Protein AF-0000000080314895 (afdb_homodimer)

Sequence (292 aa):
MARVRLGPDTIRAILEEGGWPCHRIADDTFRSLFQGKNASFPFFVRIDPAGFVVFAIVPYLRSPSDAAIAGKLYARLLELNQSLLMAKFSIDDDLDVVLSVEYAVAELDRSEFDDALDVLSYYADRHYDELRKLCAGSDAIGRTGVMARVRLGPDTIRAILEEGGWPCHRIADDTFRSLFQGKNASFPFFVRIDPAGFVVFAIVPYLRSPSDAAIAGKLYARLLELNQSLLMAKFSIDDDLDVVLSVEYAVAELDRSEFDDALDVLSYYADRHYDELRKLCAGSDAIGRTGV

Nearest PDB structures (foldseek):
  4akx-assembly1_A  TM=7.086E-01  e=4.670E-05  Pseudomonas aeruginosa
  5z38-assembly1_A  TM=7.276E-01  e=3.224E-03  Escherichia coli
  1xkp-assembly1_B  TM=6.654E-01  e=6.213E-03  Yersinia pestis
  5wez-assembly1_A  TM=6.498E-01  e=4.093E-03  Escherichia coli O127:H6 str. E2348/69
  1k3e-assembly2_A  TM=5.397E-01  e=9.433E-03  Escherichia coli O157:H7

pLDDT: mean 91.11, std 16.22, range [24.95, 98.94]

Foldseek 3Di:
DPLPQDAPVNVQVLCVVVVWDWDDPDRFKIWTWDDAPPDIFIWMWGQDPVQKIKIKGPQLAAAAPDPVLNVVLVVVQVVVQVVLPQWGWDADPNRGIMIMGMDGSSPDDSVNVVVRVVSSRVVSRPCSVVSVVSRVPPVPPPPVPD/DPLPQDAPVNVQVLCVVVVWDWDDPDRFKIWTWDDAPPDIFIWMWGQDPVQKIKIKGPQLAAAAPDPVLNVVLVVVQVVVQVVLPQWGWDADPNRRIMIMGMDGSSPDDSVNVVVRVVSSRVVSRPCSVVSVVSNVPPVPPPPVPD

Structure (mmCIF, N/CA/C/O backbone):
data_AF-0000000080314895-model_v1
#
loop_
_entity.id
_entity.type
_entity.pdbx_description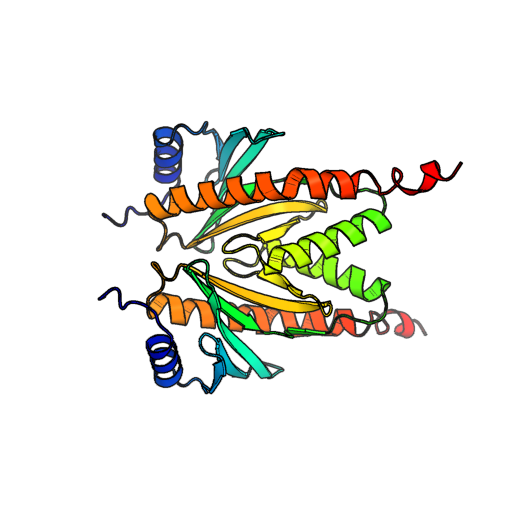
1 polymer 'YbjN domain-containing protein'
#
loop_
_atom_site.group_PDB
_atom_site.id
_atom_site.type_symbol
_atom_site.label_atom_id
_atom_site.label_alt_id
_atom_site.label_comp_id
_atom_site.label_asym_id
_atom_site.label_entity_id
_atom_site.label_seq_id
_atom_site.pdbx_PDB_ins_code
_atom_site.Cartn_x
_atom_site.Cartn_y
_atom_site.Cartn_z
_atom_site.occupancy
_atom_site.B_iso_or_equiv
_atom_site.auth_seq_id
_atom_site.auth_comp_id
_atom_site.auth_asym_id
_atom_site.auth_atom_id
_atom_site.pdbx_PDB_model_n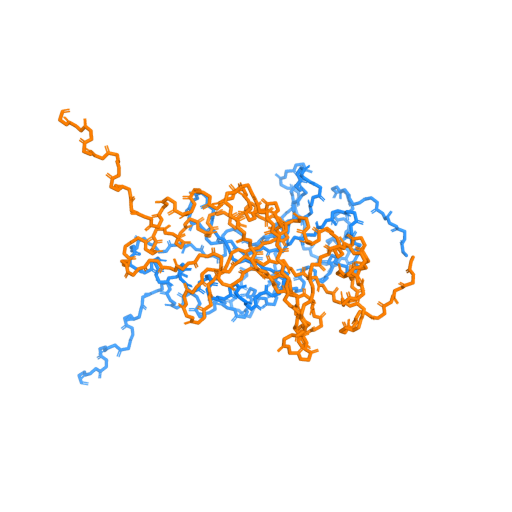um
ATOM 1 N N . MET A 1 1 ? 10.172 -22.922 -12.219 1 39.88 1 MET A N 1
ATOM 2 C CA . MET A 1 1 ? 11.375 -22.516 -11.5 1 39.88 1 MET A CA 1
ATOM 3 C C . MET A 1 1 ? 11.312 -22.984 -10.047 1 39.88 1 MET A C 1
ATOM 5 O O . MET A 1 1 ? 10.227 -23.094 -9.469 1 39.88 1 MET A O 1
ATOM 9 N N . ALA A 1 2 ? 12.266 -23.688 -9.594 1 46.5 2 ALA A N 1
ATOM 10 C CA . ALA A 1 2 ? 12.281 -24.328 -8.289 1 46.5 2 ALA A CA 1
ATOM 11 C C . ALA A 1 2 ? 11.867 -23.359 -7.191 1 46.5 2 ALA A C 1
ATOM 13 O O . ALA A 1 2 ? 12.289 -22.203 -7.191 1 46.5 2 ALA A O 1
ATOM 14 N N . ARG A 1 3 ? 10.719 -23.516 -6.652 1 52.84 3 ARG A N 1
ATOM 15 C CA . ARG A 1 3 ? 10.32 -22.688 -5.516 1 52.84 3 ARG A CA 1
ATOM 16 C C . ARG A 1 3 ? 11.398 -22.688 -4.43 1 52.84 3 ARG A C 1
ATOM 18 O O . ARG A 1 3 ? 11.688 -23.734 -3.846 1 52.84 3 ARG A O 1
ATOM 25 N N . VAL A 1 4 ? 12.539 -22.062 -4.668 1 57.31 4 VAL A N 1
ATOM 26 C CA . VAL A 1 4 ? 13.57 -21.953 -3.645 1 57.31 4 VAL A CA 1
ATOM 27 C C . VAL A 1 4 ? 12.992 -21.297 -2.396 1 57.31 4 VAL A C 1
ATOM 29 O O . VAL A 1 4 ? 12.172 -20.375 -2.496 1 57.31 4 VAL A O 1
ATOM 32 N N . ARG A 1 5 ? 13.031 -21.984 -1.327 1 70.19 5 ARG A N 1
ATOM 33 C CA . ARG A 1 5 ? 12.648 -21.391 -0.048 1 70.19 5 ARG A CA 1
ATOM 34 C C . ARG A 1 5 ? 13.391 -20.078 0.194 1 70.19 5 ARG A C 1
ATOM 36 O O . ARG A 1 5 ? 14.617 -20.078 0.316 1 70.19 5 ARG A O 1
ATOM 43 N N . LEU A 1 6 ? 12.727 -19.016 0.04 1 83.69 6 LEU A N 1
ATOM 44 C CA . LEU A 1 6 ? 13.367 -17.719 0.226 1 83.69 6 LEU A CA 1
ATOM 45 C C . LEU A 1 6 ? 13.781 -17.516 1.679 1 83.69 6 LEU A C 1
ATOM 47 O O . LEU A 1 6 ? 12.945 -17.562 2.582 1 83.69 6 LEU A O 1
ATOM 51 N N . GLY A 1 7 ? 15.125 -17.547 1.979 1 89.44 7 GLY A N 1
ATOM 52 C CA . GLY A 1 7 ? 15.734 -17.188 3.254 1 89.44 7 GLY A CA 1
ATOM 53 C C . GLY A 1 7 ? 16.797 -16.125 3.129 1 89.44 7 GLY A C 1
ATOM 54 O O . GLY A 1 7 ? 17 -15.547 2.055 1 89.44 7 GLY A O 1
ATOM 55 N N . PRO A 1 8 ? 17.422 -15.836 4.266 1 91.69 8 PRO A N 1
ATOM 56 C CA . PRO A 1 8 ? 18.422 -14.773 4.266 1 91.69 8 PRO A CA 1
ATOM 57 C C . PRO A 1 8 ? 19.547 -15.016 3.254 1 91.69 8 PRO A C 1
ATOM 59 O O . PRO A 1 8 ? 19.969 -14.086 2.559 1 91.69 8 PRO A O 1
ATOM 62 N N . ASP A 1 9 ? 19.938 -16.219 3.102 1 91.62 9 ASP A N 1
ATOM 63 C CA . ASP A 1 9 ? 21.016 -16.531 2.182 1 91.62 9 ASP A CA 1
ATOM 64 C C . ASP A 1 9 ? 20.578 -16.359 0.729 1 91.62 9 ASP A C 1
ATOM 66 O O . ASP A 1 9 ? 21.359 -15.922 -0.115 1 91.62 9 ASP A O 1
ATOM 70 N N . THR A 1 10 ? 19.422 -16.734 0.499 1 92.5 10 THR A N 1
ATOM 71 C CA . THR A 1 10 ? 18.875 -16.594 -0.849 1 92.5 10 THR A CA 1
ATOM 72 C C . THR A 1 10 ? 18.719 -15.117 -1.217 1 92.5 10 THR A C 1
ATOM 74 O O . THR A 1 10 ? 19.016 -14.719 -2.348 1 92.5 10 THR A O 1
ATOM 77 N N . ILE A 1 11 ? 18.266 -14.312 -0.293 1 94.5 11 ILE A N 1
ATOM 78 C CA . ILE A 1 11 ? 18.109 -12.875 -0.529 1 94.5 11 ILE A CA 1
ATOM 79 C C . ILE A 1 11 ? 19.469 -12.258 -0.866 1 94.5 11 ILE A C 1
ATOM 81 O O . ILE A 1 11 ? 19.594 -11.516 -1.841 1 94.5 11 ILE A O 1
ATOM 85 N N . ARG A 1 12 ? 20.422 -12.617 -0.118 1 94.19 12 ARG A N 1
ATOM 86 C CA . ARG A 1 12 ? 21.766 -12.117 -0.359 1 94.19 12 ARG A CA 1
ATOM 87 C C . ARG A 1 12 ? 22.25 -12.5 -1.753 1 94.19 12 ARG A C 1
ATOM 89 O O . ARG A 1 12 ? 22.766 -11.656 -2.488 1 94.19 12 ARG A O 1
ATOM 96 N N . ALA A 1 13 ? 22.078 -13.75 -2.062 1 93.75 13 ALA A N 1
ATOM 97 C CA . ALA A 1 13 ? 22.531 -14.25 -3.357 1 93.75 13 ALA A CA 1
ATOM 98 C C . ALA A 1 13 ? 21.844 -13.516 -4.504 1 93.75 13 ALA A C 1
ATOM 100 O O . ALA A 1 13 ? 22.484 -13.141 -5.484 1 93.75 13 ALA A O 1
ATOM 101 N N . ILE A 1 14 ? 20.516 -13.289 -4.359 1 93.94 14 ILE A N 1
ATOM 102 C CA . ILE A 1 14 ? 19.75 -12.617 -5.398 1 93.94 14 ILE A CA 1
ATOM 103 C C . ILE A 1 14 ? 20.25 -11.188 -5.57 1 93.94 14 ILE A C 1
ATOM 105 O O . ILE A 1 14 ? 20.469 -10.727 -6.691 1 93.94 14 ILE A O 1
ATOM 109 N N . LEU A 1 15 ? 20.484 -10.484 -4.441 1 95.75 15 LEU A N 1
ATOM 110 C CA . LEU A 1 15 ? 20.969 -9.102 -4.496 1 95.75 15 LEU A CA 1
ATOM 111 C C . LEU A 1 15 ? 22.344 -9.031 -5.141 1 95.75 15 LEU A C 1
ATOM 113 O O . LEU A 1 15 ? 22.562 -8.242 -6.066 1 95.75 15 LEU A O 1
ATOM 117 N N . GLU A 1 16 ? 23.188 -9.906 -4.746 1 94.88 16 GLU A N 1
ATOM 118 C CA . GLU A 1 16 ? 24.562 -9.891 -5.246 1 94.88 16 GLU A CA 1
ATOM 119 C C . GLU A 1 16 ? 24.609 -10.266 -6.723 1 94.88 16 GLU A C 1
ATOM 121 O O . GLU A 1 16 ? 25.328 -9.633 -7.508 1 94.88 16 GLU A O 1
ATOM 126 N N . GLU A 1 17 ? 23.828 -11.25 -7.059 1 94.56 17 GLU A N 1
ATOM 127 C CA . GLU A 1 17 ? 23.766 -11.672 -8.453 1 94.56 17 GLU A CA 1
ATOM 128 C C . GLU A 1 17 ? 23.203 -10.562 -9.336 1 94.56 17 GLU A C 1
ATOM 130 O O . GLU A 1 17 ? 23.578 -10.445 -10.508 1 94.56 17 GLU A O 1
ATOM 135 N N . GLY A 1 18 ? 22.344 -9.789 -8.742 1 93.5 18 GLY A N 1
ATOM 136 C CA . GLY A 1 18 ? 21.734 -8.695 -9.484 1 93.5 18 GLY A CA 1
ATOM 137 C C . GLY A 1 18 ? 22.609 -7.449 -9.531 1 93.5 18 GLY A C 1
ATOM 138 O O . GLY A 1 18 ? 22.234 -6.445 -10.141 1 93.5 18 GLY A O 1
ATOM 139 N N . GLY A 1 19 ? 23.734 -7.477 -8.859 1 94.12 19 GLY A N 1
ATOM 140 C CA . GLY A 1 19 ? 24.641 -6.348 -8.875 1 94.12 19 GLY A CA 1
ATOM 141 C C . GLY A 1 19 ? 24.328 -5.305 -7.824 1 94.12 19 GLY A C 1
ATOM 142 O O . GLY A 1 19 ? 24.797 -4.164 -7.914 1 94.12 19 GLY A O 1
ATOM 143 N N . TRP A 1 20 ? 23.531 -5.672 -6.918 1 95.69 20 TRP A N 1
ATOM 144 C CA . TRP A 1 20 ? 23.203 -4.754 -5.832 1 95.69 20 TRP A CA 1
ATOM 145 C C . TRP A 1 20 ? 24.234 -4.855 -4.703 1 95.69 20 TRP A C 1
ATOM 147 O O . TRP A 1 20 ? 24.594 -5.953 -4.289 1 95.69 20 TRP A O 1
ATOM 157 N N . PRO A 1 21 ? 24.688 -3.66 -4.266 1 96.5 21 PRO A N 1
ATOM 158 C CA . PRO A 1 21 ? 25.422 -3.762 -3.002 1 96.5 21 PRO A CA 1
ATOM 159 C C . PRO A 1 21 ? 24.594 -4.398 -1.889 1 96.5 21 PRO A C 1
ATOM 161 O O . PRO A 1 21 ? 23.375 -4.176 -1.815 1 96.5 21 PRO A O 1
ATOM 164 N N . CYS A 1 22 ? 25.188 -5.227 -1.099 1 96.31 22 CYS A N 1
ATOM 165 C CA . CYS A 1 22 ? 24.406 -5.938 -0.095 1 96.31 22 CYS A CA 1
ATOM 166 C C . CYS A 1 22 ? 25.172 -6.035 1.223 1 96.31 22 CYS A C 1
ATOM 168 O O . CYS A 1 22 ? 26.281 -6.562 1.266 1 96.31 22 CYS A O 1
ATOM 170 N N . HIS A 1 23 ? 24.547 -5.477 2.287 1 96.75 23 HIS A N 1
ATOM 171 C CA . HIS A 1 23 ? 25.047 -5.594 3.648 1 96.75 23 HIS A CA 1
ATOM 172 C C . HIS A 1 23 ? 24 -6.16 4.59 1 96.75 23 HIS A C 1
ATOM 174 O O . HIS A 1 23 ? 22.906 -5.602 4.703 1 96.75 23 HIS A O 1
ATOM 180 N N . ARG A 1 24 ? 24.328 -7.266 5.215 1 95.94 24 ARG A N 1
ATOM 181 C CA . ARG A 1 24 ? 23.406 -7.793 6.219 1 95.94 24 ARG A CA 1
ATOM 182 C C . ARG A 1 24 ? 23.5 -7.004 7.52 1 95.94 24 ARG A C 1
ATOM 184 O O . ARG A 1 24 ? 24.562 -6.973 8.156 1 95.94 24 ARG A O 1
ATOM 191 N N . ILE A 1 25 ? 22.453 -6.402 7.879 1 96.88 25 ILE A N 1
ATOM 192 C CA . ILE A 1 25 ? 22.547 -5.512 9.031 1 96.88 25 ILE A CA 1
ATOM 193 C C . ILE A 1 25 ? 21.797 -6.113 10.211 1 96.88 25 ILE A C 1
ATOM 195 O O . ILE A 1 25 ? 21.875 -5.609 11.328 1 96.88 25 ILE A O 1
ATOM 199 N N . ALA A 1 26 ? 21 -7.145 10.023 1 96.56 26 ALA A N 1
ATOM 200 C CA . ALA A 1 26 ? 20.328 -7.973 11.023 1 96.56 26 ALA A CA 1
ATOM 201 C C . ALA A 1 26 ? 20.047 -9.367 10.477 1 96.56 26 ALA A C 1
ATOM 203 O O . ALA A 1 26 ? 20.219 -9.625 9.281 1 96.56 26 ALA A O 1
ATOM 204 N N . ASP A 1 27 ? 19.625 -10.297 11.289 1 93.88 27 ASP A N 1
ATOM 205 C CA . ASP A 1 27 ? 19.391 -11.68 10.867 1 93.88 27 ASP A CA 1
ATOM 206 C C . ASP A 1 27 ? 18.422 -11.742 9.695 1 93.88 27 ASP A C 1
ATOM 208 O O . ASP A 1 27 ? 18.547 -12.609 8.828 1 93.88 27 ASP A O 1
ATOM 212 N N . ASP A 1 28 ? 17.5 -10.812 9.68 1 94.75 28 ASP A N 1
ATOM 213 C CA . ASP A 1 28 ? 16.422 -10.867 8.695 1 94.75 28 ASP A CA 1
ATOM 214 C C . ASP A 1 28 ? 16.422 -9.617 7.82 1 94.75 28 ASP A C 1
ATOM 216 O O . ASP A 1 28 ? 15.414 -9.312 7.172 1 94.75 28 ASP A O 1
ATOM 220 N N . THR A 1 29 ? 17.5 -8.859 7.859 1 97.56 29 THR A N 1
ATOM 221 C CA . THR A 1 29 ? 17.438 -7.566 7.184 1 97.56 29 THR A CA 1
ATOM 222 C C . THR A 1 29 ? 18.734 -7.293 6.426 1 97.56 29 THR A C 1
ATOM 224 O O . THR A 1 29 ? 19.828 -7.449 6.98 1 97.56 29 THR A O 1
ATOM 227 N N . PHE A 1 30 ? 18.594 -6.91 5.191 1 98.25 30 PHE A N 1
ATOM 228 C CA . PHE A 1 30 ? 19.703 -6.523 4.32 1 98.25 30 PHE A CA 1
ATOM 229 C C . PHE A 1 30 ? 19.562 -5.07 3.881 1 98.25 30 PHE A C 1
ATOM 231 O O . PHE A 1 30 ? 18.453 -4.59 3.643 1 98.25 30 PHE A O 1
ATOM 238 N N . ARG A 1 31 ? 20.688 -4.422 3.773 1 98.38 31 ARG A N 1
ATOM 239 C CA . ARG A 1 31 ? 20.734 -3.053 3.275 1 98.38 31 ARG A CA 1
ATOM 240 C C . ARG A 1 31 ? 21.406 -2.986 1.907 1 98.38 31 ARG A C 1
ATOM 242 O O . ARG A 1 31 ? 22.391 -3.68 1.662 1 98.38 31 ARG A O 1
ATOM 249 N N . SER A 1 32 ? 20.828 -2.229 1.035 1 98.31 32 SER A N 1
ATOM 250 C CA . SER A 1 32 ? 21.344 -1.947 -0.296 1 98.31 32 SER A CA 1
ATOM 251 C C . SER A 1 32 ? 21.094 -0.498 -0.697 1 98.31 32 SER A C 1
ATOM 253 O O . SER A 1 32 ? 20.75 0.334 0.147 1 98.31 32 SER A O 1
ATOM 255 N N . LEU A 1 33 ? 21.484 -0.131 -1.911 1 97.81 33 LEU A N 1
ATOM 256 C CA . LEU A 1 33 ? 21.266 1.227 -2.402 1 97.81 33 LEU A CA 1
ATOM 257 C C . LEU A 1 33 ? 21.203 1.25 -3.926 1 97.81 33 LEU A C 1
ATOM 259 O O . LEU A 1 33 ? 21.781 0.381 -4.59 1 97.81 33 LEU A O 1
ATOM 263 N N . PHE A 1 34 ? 20.469 2.17 -4.426 1 97.5 34 PHE A N 1
ATOM 264 C CA . PHE A 1 34 ? 20.531 2.449 -5.855 1 97.5 34 PHE A CA 1
ATOM 265 C C . PHE A 1 34 ? 20.547 3.951 -6.109 1 97.5 34 PHE A C 1
ATOM 267 O O . PHE A 1 34 ? 20.078 4.734 -5.277 1 97.5 34 PHE A O 1
ATOM 274 N N . GLN A 1 35 ? 21.125 4.277 -7.234 1 97.31 35 GLN A N 1
ATOM 275 C CA . GLN A 1 35 ? 21.156 5.672 -7.66 1 97.31 35 GLN A CA 1
ATOM 276 C C . GLN A 1 35 ? 19.938 6.004 -8.523 1 97.31 35 GLN A C 1
ATOM 278 O O . GLN A 1 35 ? 19.734 5.402 -9.578 1 97.31 35 GLN A O 1
ATOM 283 N N . GLY A 1 36 ? 19.125 6.922 -8.039 1 96.94 36 GLY A N 1
ATOM 284 C CA . GLY A 1 36 ? 18.047 7.441 -8.867 1 96.94 36 GLY A CA 1
ATOM 285 C C . GLY A 1 36 ? 18.484 8.609 -9.734 1 96.94 36 GLY A C 1
ATOM 286 O O . GLY A 1 36 ? 19.672 8.828 -9.953 1 96.94 36 GLY A O 1
ATOM 287 N N . LYS A 1 37 ? 17.453 9.266 -10.312 1 97 37 LYS A N 1
ATOM 288 C CA . LYS A 1 37 ? 17.719 10.398 -11.203 1 97 37 LYS A CA 1
ATOM 289 C C . LYS A 1 37 ? 18.391 11.539 -10.445 1 97 37 LYS A C 1
ATOM 291 O O . LYS A 1 37 ? 19.391 12.094 -10.898 1 97 37 LYS A O 1
ATOM 296 N N . ASN A 1 38 ? 17.891 11.859 -9.188 1 95.19 38 ASN A N 1
ATOM 297 C CA . ASN A 1 38 ? 18.359 13.062 -8.508 1 95.19 38 ASN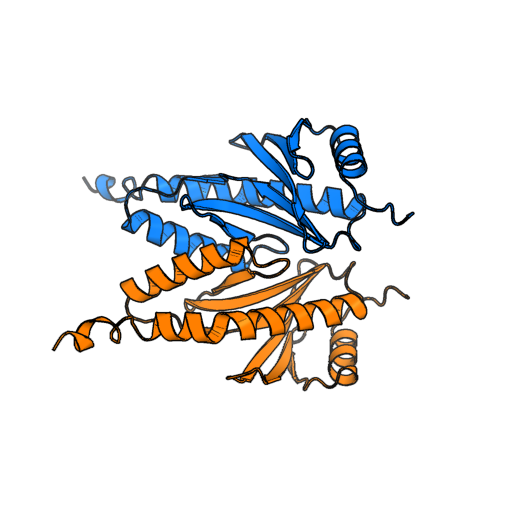 A CA 1
ATOM 298 C C . ASN A 1 38 ? 18.766 12.766 -7.066 1 95.19 38 ASN A C 1
ATOM 300 O O . ASN A 1 38 ? 19.047 13.688 -6.297 1 95.19 38 ASN A O 1
ATOM 304 N N . ALA A 1 39 ? 18.766 11.508 -6.754 1 96.44 39 ALA A N 1
ATOM 305 C CA . ALA A 1 39 ? 19.141 11.133 -5.395 1 96.44 39 ALA A CA 1
ATOM 306 C C . ALA A 1 39 ? 19.562 9.664 -5.328 1 96.44 39 ALA A C 1
ATOM 308 O O . ALA A 1 39 ? 19.219 8.883 -6.219 1 96.44 39 ALA A O 1
ATOM 309 N N . SER A 1 40 ? 20.312 9.398 -4.309 1 97.56 40 SER A N 1
ATOM 310 C CA . SER A 1 40 ? 20.594 8.016 -3.951 1 97.56 40 SER A CA 1
ATOM 311 C C . SER A 1 40 ? 19.609 7.504 -2.9 1 97.56 40 SER A C 1
ATOM 313 O O . SER A 1 40 ? 19.281 8.219 -1.954 1 97.56 40 SER A O 1
ATOM 315 N N . PHE A 1 41 ? 19.203 6.254 -3.131 1 98.31 41 PHE A N 1
ATOM 316 C CA . PHE A 1 41 ? 18.203 5.715 -2.221 1 98.31 41 PHE A CA 1
ATOM 317 C C . PHE A 1 41 ? 18.719 4.461 -1.525 1 98.31 41 PHE A C 1
ATOM 319 O O . PHE A 1 41 ? 18.703 3.375 -2.105 1 98.31 41 PHE A O 1
ATOM 326 N N . PRO A 1 42 ? 19.203 4.633 -0.292 1 98.38 42 PRO A N 1
ATOM 327 C CA . PRO A 1 42 ? 19.375 3.412 0.498 1 98.38 42 PRO A CA 1
ATOM 328 C C . PRO A 1 42 ? 18.047 2.686 0.748 1 98.38 42 PRO A C 1
ATOM 330 O O . PRO A 1 42 ? 17.016 3.328 0.959 1 98.38 42 PRO A O 1
ATOM 333 N N . PHE A 1 43 ? 18.109 1.332 0.617 1 98.62 43 PHE A N 1
ATOM 334 C CA . PHE A 1 43 ? 16.906 0.568 0.892 1 98.62 43 PHE A CA 1
ATOM 335 C C . PHE A 1 43 ? 17.234 -0.728 1.622 1 98.62 43 PHE A C 1
ATOM 337 O O . PHE A 1 43 ? 18.391 -1.127 1.69 1 98.62 43 PHE A O 1
ATOM 344 N N . PHE A 1 44 ? 16.125 -1.309 2.152 1 98.38 44 PHE A N 1
ATOM 345 C CA . PHE A 1 44 ? 16.25 -2.535 2.928 1 98.38 44 PHE A CA 1
ATOM 346 C C . PHE A 1 44 ? 15.398 -3.646 2.34 1 98.38 44 PHE A C 1
ATOM 348 O O . PHE A 1 44 ? 14.352 -3.381 1.738 1 98.38 44 PHE A O 1
ATOM 355 N N . VAL A 1 45 ? 15.891 -4.82 2.49 1 98.38 45 VAL A N 1
ATOM 356 C CA . VAL A 1 45 ? 15.117 -6.035 2.266 1 98.38 45 VAL A CA 1
ATOM 357 C C . VAL A 1 45 ? 15.023 -6.832 3.564 1 98.38 45 VAL A C 1
ATOM 359 O O . VAL A 1 45 ? 16.047 -7.258 4.117 1 98.38 45 VAL A O 1
ATOM 362 N N . ARG A 1 46 ? 13.789 -6.992 3.99 1 97.69 46 ARG A N 1
ATOM 363 C CA . ARG A 1 46 ? 13.602 -7.625 5.289 1 97.69 46 ARG A CA 1
ATOM 364 C C . ARG A 1 46 ? 12.602 -8.773 5.195 1 97.69 46 ARG A C 1
ATOM 366 O O . ARG A 1 46 ? 11.594 -8.672 4.496 1 97.69 46 ARG A O 1
ATOM 373 N N . ILE A 1 47 ? 12.922 -9.859 5.867 1 96.62 47 ILE A N 1
ATOM 374 C CA . ILE A 1 47 ? 11.969 -10.953 6.016 1 96.62 47 ILE A CA 1
ATOM 375 C C . ILE A 1 47 ? 11.086 -10.711 7.238 1 96.62 47 ILE A C 1
ATOM 377 O O . ILE A 1 47 ? 11.57 -10.68 8.367 1 96.62 47 ILE A O 1
ATOM 381 N N . ASP A 1 48 ? 9.797 -10.523 6.969 1 96.31 48 ASP A N 1
ATOM 382 C CA . ASP A 1 48 ? 8.82 -10.273 8.023 1 96.31 48 ASP A CA 1
ATOM 383 C C . ASP A 1 48 ? 8.359 -11.586 8.664 1 96.31 48 ASP A C 1
ATOM 385 O O . ASP A 1 48 ? 8.125 -12.578 7.965 1 96.31 48 ASP A O 1
ATOM 389 N N . PRO A 1 49 ? 8.156 -11.594 10.008 1 94.75 49 PRO A N 1
ATOM 390 C CA . PRO A 1 49 ? 7.734 -12.812 10.695 1 94.75 49 PRO A CA 1
ATOM 391 C C . PRO A 1 49 ? 6.398 -13.344 10.18 1 94.75 49 PRO A C 1
ATOM 393 O O . PRO A 1 49 ? 6.082 -14.523 10.367 1 94.75 49 PRO A O 1
ATOM 396 N N . ALA A 1 50 ? 5.656 -12.531 9.492 1 94.69 50 ALA A N 1
ATOM 397 C CA . ALA A 1 50 ? 4.355 -12.953 8.977 1 94.69 50 ALA A CA 1
ATOM 398 C C . ALA A 1 50 ? 4.508 -13.719 7.664 1 94.69 50 ALA A C 1
ATOM 400 O O . ALA A 1 50 ? 3.512 -14.117 7.059 1 94.69 50 ALA A O 1
ATOM 401 N N . GLY A 1 51 ? 5.742 -13.914 7.211 1 94.44 51 GLY A N 1
ATOM 402 C CA . GLY A 1 51 ? 5.973 -14.695 6.008 1 94.44 51 GLY A CA 1
ATOM 403 C C . GLY A 1 51 ? 6.027 -13.852 4.75 1 94.44 51 GLY A C 1
ATOM 404 O O . GLY A 1 51 ? 5.641 -14.305 3.67 1 94.44 51 GLY A O 1
ATOM 405 N N . PHE A 1 52 ? 6.445 -12.609 4.938 1 96.5 52 PHE A N 1
ATOM 406 C CA . PHE A 1 52 ? 6.57 -11.711 3.799 1 96.5 52 PHE A CA 1
ATOM 407 C C . PHE A 1 52 ? 7.996 -11.18 3.68 1 96.5 52 PHE A C 1
ATOM 409 O O . PHE A 1 52 ? 8.75 -11.195 4.652 1 96.5 52 PHE A O 1
ATOM 416 N N . VAL A 1 53 ? 8.352 -10.828 2.463 1 97.44 53 VAL A N 1
ATOM 417 C CA . VAL A 1 53 ? 9.539 -10.008 2.236 1 97.44 53 VAL A CA 1
ATOM 418 C C . VAL A 1 53 ? 9.117 -8.562 1.985 1 97.44 53 VAL A C 1
ATOM 420 O O . VAL A 1 53 ? 8.227 -8.297 1.175 1 97.44 53 VAL A O 1
ATOM 423 N N . VAL A 1 54 ? 9.758 -7.691 2.723 1 98.38 54 VAL A N 1
ATOM 424 C CA . VAL A 1 54 ? 9.469 -6.27 2.598 1 98.38 54 VAL A CA 1
ATOM 425 C C . VAL A 1 54 ? 10.68 -5.543 2.021 1 98.38 54 VAL A C 1
ATOM 427 O O . VAL A 1 54 ? 11.789 -5.664 2.543 1 98.38 54 VAL A O 1
ATOM 430 N N . PHE A 1 55 ? 10.516 -4.863 0.892 1 98.69 55 PHE A N 1
ATOM 431 C CA . PHE A 1 55 ? 11.469 -3.918 0.321 1 98.69 55 PHE A CA 1
ATOM 432 C C . PHE A 1 55 ? 11.102 -2.486 0.695 1 98.69 55 PHE A C 1
ATOM 434 O O . PHE A 1 55 ? 9.984 -2.041 0.444 1 98.69 55 PHE A O 1
ATOM 441 N N . ALA A 1 56 ? 12.109 -1.764 1.312 1 98.88 56 ALA A N 1
ATOM 442 C CA . ALA A 1 56 ? 11.664 -0.462 1.8 1 98.88 56 ALA A CA 1
ATOM 443 C C . ALA A 1 56 ? 12.789 0.564 1.737 1 98.88 56 ALA A C 1
ATOM 445 O O . ALA A 1 56 ? 13.945 0.246 2.031 1 98.88 56 ALA A O 1
ATOM 446 N N . ILE A 1 57 ? 12.438 1.722 1.311 1 98.88 57 ILE A N 1
ATOM 447 C CA . ILE A 1 57 ? 13.273 2.906 1.488 1 98.88 57 ILE A CA 1
ATOM 448 C C . ILE A 1 57 ? 12.852 3.648 2.756 1 98.88 57 ILE A C 1
ATOM 450 O O . ILE A 1 57 ? 11.719 4.133 2.852 1 98.88 57 ILE A O 1
ATOM 454 N N . VAL A 1 58 ? 13.727 3.703 3.773 1 97.75 58 VAL A N 1
ATOM 455 C CA . VAL A 1 58 ? 13.453 4.352 5.051 1 97.75 58 VAL A CA 1
ATOM 456 C C . VAL A 1 58 ? 14.719 5.047 5.559 1 97.75 58 VAL A C 1
ATOM 458 O O . VAL A 1 58 ? 15.742 4.398 5.793 1 97.75 58 VAL A O 1
ATOM 461 N N . PRO A 1 59 ? 14.711 6.371 5.789 1 98.19 59 PRO A N 1
ATOM 462 C CA . PRO A 1 59 ? 13.641 7.285 5.379 1 98.19 59 PRO A CA 1
ATOM 463 C C . PRO A 1 59 ? 13.633 7.547 3.875 1 98.19 59 PRO A C 1
ATOM 465 O O . PRO A 1 59 ? 14.695 7.668 3.258 1 98.19 59 PRO A O 1
ATOM 468 N N . TYR A 1 60 ? 12.469 7.59 3.297 1 98.81 60 TYR A N 1
ATOM 469 C CA . TYR A 1 60 ? 12.305 8.125 1.951 1 98.81 60 TYR A CA 1
ATOM 470 C C . TYR A 1 60 ? 12.383 9.648 1.96 1 98.81 60 TYR A C 1
ATOM 472 O O . TYR A 1 60 ? 13.047 10.25 1.105 1 98.81 60 TYR A O 1
ATOM 480 N N . LEU A 1 61 ? 11.664 10.195 2.869 1 98.12 61 LEU A N 1
ATOM 481 C CA . LEU A 1 61 ? 11.758 11.602 3.254 1 98.12 61 LEU A CA 1
ATOM 482 C C . LEU A 1 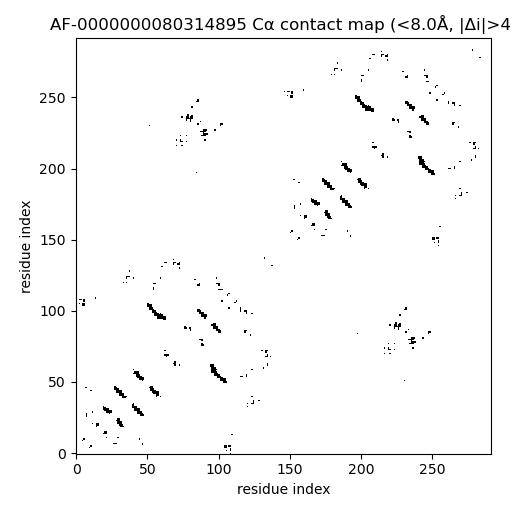61 ? 11.586 11.766 4.762 1 98.12 61 LEU A C 1
ATOM 484 O O . LEU A 1 61 ? 10.883 10.977 5.398 1 98.12 61 LEU A O 1
ATOM 488 N N . ARG A 1 62 ? 12.211 12.805 5.281 1 97.06 62 ARG A N 1
ATOM 489 C CA . ARG A 1 62 ? 11.891 13.203 6.648 1 97.06 62 ARG A CA 1
ATOM 490 C C . ARG A 1 62 ? 10.695 14.141 6.676 1 97.06 62 ARG A C 1
ATOM 492 O O . ARG A 1 62 ? 10.578 15.031 5.836 1 97.06 62 ARG A O 1
ATOM 499 N N . SER A 1 63 ? 9.805 13.844 7.578 1 97.06 63 SER A N 1
ATOM 500 C CA . SER A 1 63 ? 8.648 14.727 7.695 1 97.06 63 SER A CA 1
ATOM 501 C C . SER A 1 63 ? 9.062 16.125 8.141 1 97.06 63 SER A C 1
ATOM 503 O O . SER A 1 63 ? 9.93 16.281 9.008 1 97.06 63 SER A O 1
ATOM 505 N N . PRO A 1 64 ? 8.391 17.141 7.527 1 96.62 64 PRO A N 1
ATOM 506 C CA . PRO A 1 64 ? 8.656 18.5 7.992 1 96.62 64 PRO A CA 1
ATOM 507 C C . PRO A 1 64 ? 8.273 18.703 9.453 1 96.62 64 PRO A C 1
ATOM 509 O O . PRO A 1 64 ? 7.312 18.109 9.938 1 96.62 64 PRO A O 1
ATOM 512 N N . SER A 1 65 ? 9.039 19.625 10.094 1 94.81 65 SER A N 1
ATOM 513 C CA . SER A 1 65 ? 8.719 19.953 11.484 1 94.81 65 SER A CA 1
ATOM 514 C C . SER A 1 65 ? 7.457 20.812 11.57 1 94.81 65 SER A C 1
ATOM 516 O O . SER A 1 65 ? 6.734 20.766 12.562 1 94.81 65 SER A O 1
ATOM 518 N N . ASP A 1 66 ? 7.254 21.625 10.5 1 95.5 66 ASP A N 1
ATOM 519 C CA . ASP A 1 66 ? 6.035 22.422 10.445 1 95.5 66 ASP A CA 1
ATOM 520 C C . ASP A 1 66 ? 4.809 21.531 10.227 1 95.5 66 ASP A C 1
ATOM 522 O O . ASP A 1 66 ? 4.699 20.844 9.211 1 95.5 66 ASP A O 1
ATOM 526 N N . ALA A 1 67 ? 3.852 21.609 11.109 1 93.75 67 ALA A N 1
ATOM 527 C CA . ALA A 1 67 ? 2.709 20.703 11.141 1 93.75 67 ALA A CA 1
ATOM 528 C C . ALA A 1 67 ? 1.824 20.891 9.914 1 93.75 67 ALA A C 1
ATOM 530 O O . ALA A 1 67 ? 1.243 19.922 9.406 1 93.75 67 ALA A O 1
ATOM 531 N N . ALA A 1 68 ? 1.771 22.094 9.539 1 94.44 68 ALA A N 1
ATOM 532 C CA . ALA A 1 68 ? 0.93 22.375 8.375 1 94.44 68 ALA A CA 1
ATOM 533 C C . ALA A 1 68 ? 1.526 21.766 7.113 1 94.44 68 ALA A C 1
ATOM 535 O O . ALA A 1 68 ? 0.806 21.188 6.297 1 94.44 68 ALA A O 1
ATOM 536 N N . ILE A 1 69 ? 2.803 21.891 6.977 1 96.38 69 ILE A N 1
ATOM 537 C CA . ILE A 1 69 ? 3.48 21.328 5.82 1 96.38 69 ILE A CA 1
ATOM 538 C C . ILE A 1 69 ? 3.438 19.797 5.895 1 96.38 69 ILE A C 1
ATOM 540 O O . ILE A 1 69 ? 3.199 19.125 4.891 1 96.38 69 ILE A O 1
ATOM 544 N N . ALA A 1 70 ? 3.619 19.281 7.039 1 97.06 70 ALA A N 1
ATOM 545 C CA . ALA A 1 70 ? 3.527 17.828 7.23 1 97.06 70 ALA A CA 1
ATOM 546 C C . ALA A 1 70 ? 2.143 17.312 6.852 1 97.06 70 ALA A C 1
ATOM 548 O O . ALA A 1 70 ? 2.018 16.266 6.227 1 97.06 70 ALA A O 1
ATOM 549 N N . GLY A 1 71 ? 1.137 18.031 7.301 1 96.44 71 GLY A N 1
ATOM 550 C CA . GLY A 1 71 ? -0.226 17.656 6.957 1 96.44 71 GLY A CA 1
ATOM 551 C C . GLY A 1 71 ? -0.469 17.578 5.461 1 96.44 71 GLY A C 1
ATOM 552 O O . GLY A 1 71 ? -1.095 16.641 4.973 1 96.44 71 GLY A O 1
ATOM 553 N N . LYS A 1 72 ? 0.014 18.562 4.762 1 96.75 72 LYS A N 1
ATOM 554 C CA . LYS A 1 72 ? -0.113 18.578 3.307 1 96.75 72 LYS A CA 1
ATOM 555 C C . LYS A 1 72 ? 0.623 17.391 2.68 1 96.75 72 LYS A C 1
ATOM 557 O O . LYS A 1 72 ? 0.123 16.766 1.739 1 96.75 72 LYS A O 1
ATOM 562 N N . LEU A 1 73 ? 1.788 17.141 3.166 1 98.31 73 LEU A N 1
ATOM 563 C CA . LEU A 1 73 ? 2.559 16 2.691 1 98.31 73 LEU A CA 1
ATOM 564 C C . LEU A 1 73 ? 1.782 14.703 2.893 1 98.31 73 LEU A C 1
ATOM 566 O O . LEU A 1 73 ? 1.688 13.883 1.978 1 98.31 73 LEU A O 1
ATOM 570 N N . TYR A 1 74 ? 1.237 14.531 4.066 1 98.5 74 TYR A N 1
ATOM 571 C CA . TYR A 1 74 ? 0.544 13.289 4.395 1 98.5 74 TYR A CA 1
ATOM 572 C C . TYR A 1 74 ? -0.674 13.094 3.502 1 98.5 74 TYR A C 1
ATOM 574 O O . TYR A 1 74 ? -0.925 11.984 3.021 1 98.5 74 TYR A O 1
ATOM 582 N N . ALA A 1 75 ? -1.419 14.141 3.314 1 98.31 75 ALA A N 1
ATOM 583 C CA . ALA A 1 75 ? -2.539 14.055 2.381 1 98.31 75 ALA A CA 1
ATOM 584 C C . ALA A 1 75 ? -2.062 13.656 0.987 1 98.31 75 ALA A C 1
ATOM 586 O O . ALA A 1 75 ? -2.664 12.797 0.341 1 98.31 75 ALA A O 1
ATOM 587 N N . ARG A 1 76 ? -0.993 14.234 0.534 1 98.62 76 ARG A N 1
ATOM 588 C CA . ARG A 1 76 ? -0.471 13.961 -0.8 1 98.62 76 ARG A CA 1
ATOM 589 C C . ARG A 1 76 ? 0.007 12.516 -0.91 1 98.62 76 ARG A C 1
ATOM 591 O O . ARG A 1 76 ? -0.21 11.859 -1.931 1 98.62 76 ARG A O 1
ATOM 598 N N . LEU A 1 77 ? 0.682 12.031 0.121 1 98.88 77 LEU A N 1
ATOM 599 C CA . LEU A 1 77 ? 1.133 10.648 0.13 1 98.88 77 LEU A CA 1
ATOM 600 C C . LEU A 1 77 ? -0.046 9.688 -0.018 1 98.88 77 LEU A C 1
ATOM 602 O O . LEU A 1 77 ? 0.033 8.711 -0.763 1 98.88 77 LEU A O 1
ATOM 606 N N . LEU A 1 78 ? -1.126 9.945 0.695 1 98.88 78 LEU A N 1
ATOM 607 C CA . LEU A 1 78 ? -2.311 9.094 0.609 1 98.88 78 LEU A CA 1
ATOM 608 C C . LEU A 1 78 ? -2.945 9.188 -0.773 1 98.88 78 LEU A C 1
ATOM 610 O O . LEU A 1 78 ? -3.457 8.195 -1.294 1 98.88 78 LEU A O 1
ATOM 614 N N . GLU A 1 79 ? -2.943 10.383 -1.354 1 98.81 79 GLU A N 1
ATOM 615 C CA . GLU A 1 79 ? -3.432 10.523 -2.723 1 98.81 79 GLU A CA 1
ATOM 616 C C . GLU A 1 79 ? -2.607 9.688 -3.695 1 98.81 79 GLU A C 1
ATOM 618 O O . GLU A 1 79 ? -3.16 9.023 -4.574 1 98.81 79 GLU A O 1
ATOM 623 N N . LEU A 1 80 ? -1.325 9.734 -3.562 1 98.81 80 LEU A N 1
ATOM 624 C CA . LEU A 1 80 ? -0.445 8.961 -4.434 1 98.81 80 LEU A CA 1
ATOM 625 C C . LEU A 1 80 ? -0.675 7.469 -4.25 1 98.81 80 LEU A C 1
ATOM 627 O O . LEU A 1 80 ? -0.591 6.699 -5.211 1 98.81 80 LEU A O 1
ATOM 631 N N . ASN A 1 81 ? -0.98 7.043 -3.021 1 98.88 81 ASN A N 1
ATOM 632 C CA . ASN A 1 81 ? -1.19 5.625 -2.746 1 98.88 81 ASN A CA 1
ATOM 633 C C . ASN A 1 81 ? -2.332 5.055 -3.584 1 98.88 81 ASN A C 1
ATOM 635 O O . ASN A 1 81 ? -2.402 3.846 -3.803 1 98.88 81 ASN A O 1
ATOM 639 N N . GLN A 1 82 ? -3.191 5.883 -4.082 1 97.56 82 GLN A N 1
ATOM 640 C CA . GLN A 1 82 ? -4.293 5.418 -4.922 1 97.56 82 GLN A CA 1
ATOM 641 C C . GLN A 1 82 ? -3.775 4.824 -6.227 1 97.56 82 GLN A C 1
ATOM 643 O O . GLN A 1 82 ? -4.391 3.912 -6.785 1 97.56 82 GLN A O 1
ATOM 648 N N . SER A 1 83 ? -2.641 5.293 -6.648 1 96.81 83 SER A N 1
ATOM 649 C CA . SER A 1 83 ? -2.158 4.902 -7.969 1 96.81 83 SER A CA 1
ATOM 650 C C . SER A 1 83 ? -0.875 4.082 -7.871 1 96.81 83 SER A C 1
ATOM 652 O O . SER A 1 83 ? -0.284 3.719 -8.891 1 96.81 83 SER A O 1
ATOM 654 N N . LEU A 1 84 ? -0.362 3.885 -6.707 1 98.25 84 LEU A N 1
ATOM 655 C CA . LEU A 1 84 ? 0.829 3.064 -6.512 1 98.25 84 LEU A CA 1
ATOM 656 C C . LEU A 1 84 ? 0.477 1.581 -6.531 1 98.25 84 LEU A C 1
ATOM 658 O O . LEU A 1 84 ? 0.123 1.009 -5.5 1 98.25 84 LEU A O 1
ATOM 662 N N . LEU A 1 85 ? 0.639 0.953 -7.691 1 97.81 85 LEU A N 1
ATOM 663 C CA . LEU A 1 85 ? 0.365 -0.476 -7.793 1 97.81 85 LEU A CA 1
ATOM 664 C C . LEU A 1 85 ? 1.493 -1.292 -7.172 1 97.81 85 LEU A C 1
ATOM 666 O O . LEU A 1 85 ? 2.648 -1.179 -7.586 1 97.81 85 LEU A O 1
ATOM 670 N N . MET A 1 86 ? 1.185 -2.039 -6.117 1 97.19 86 MET A N 1
ATOM 671 C CA . MET A 1 86 ? 2.07 -2.977 -5.434 1 97.19 86 MET A CA 1
ATOM 672 C C . MET A 1 86 ? 3.045 -2.24 -4.523 1 97.19 86 MET A C 1
ATOM 674 O O . MET A 1 86 ? 4.012 -2.828 -4.035 1 97.19 86 MET A O 1
ATOM 678 N N . ALA A 1 87 ? 2.855 -1.012 -4.332 1 98.69 87 ALA A N 1
ATOM 679 C CA . ALA A 1 87 ? 3.689 -0.19 -3.459 1 98.69 87 ALA A CA 1
ATOM 680 C C . ALA A 1 87 ? 2.838 0.74 -2.6 1 98.69 87 ALA A C 1
ATOM 682 O O . ALA A 1 87 ? 1.652 0.937 -2.877 1 98.69 87 ALA A O 1
ATOM 683 N N . LYS A 1 88 ? 3.445 1.238 -1.544 1 98.88 88 LYS A N 1
ATOM 684 C CA . LYS A 1 88 ? 2.691 2.211 -0.758 1 98.88 88 LYS A CA 1
ATOM 685 C C . LYS A 1 88 ? 3.627 3.141 0.011 1 98.8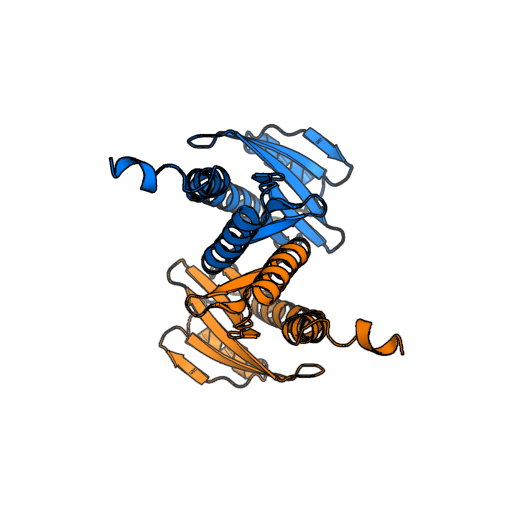8 88 LYS A C 1
ATOM 687 O O . LYS A 1 88 ? 4.727 2.74 0.398 1 98.88 88 LYS A O 1
ATOM 692 N N . PHE A 1 89 ? 3.158 4.328 0.192 1 98.94 89 PHE A N 1
ATOM 693 C CA . PHE A 1 89 ? 3.748 5.238 1.165 1 98.94 89 PHE A CA 1
ATOM 694 C C . PHE A 1 89 ? 3.156 5.008 2.551 1 98.94 89 PHE A C 1
ATOM 696 O O . PHE A 1 89 ? 1.958 4.758 2.686 1 98.94 89 PHE A O 1
ATOM 703 N N . SER A 1 90 ? 3.936 5.113 3.531 1 98.94 90 SER A N 1
ATOM 704 C CA . SER A 1 90 ? 3.58 5.066 4.945 1 98.94 90 SER A CA 1
ATOM 705 C C . SER A 1 90 ? 4.469 5.996 5.77 1 98.94 90 SER A C 1
ATOM 707 O O . SER A 1 90 ? 5.305 6.715 5.215 1 98.94 90 SER A O 1
ATOM 709 N N . ILE A 1 91 ? 4.199 6.137 7.016 1 98.75 91 ILE A N 1
ATOM 710 C CA . ILE A 1 91 ? 5.102 6.824 7.934 1 98.75 91 ILE A CA 1
ATOM 711 C C . ILE A 1 91 ? 5.422 5.914 9.117 1 98.75 91 ILE A C 1
ATOM 713 O O . ILE A 1 91 ? 4.57 5.145 9.562 1 98.75 91 ILE A O 1
ATOM 717 N N . ASP A 1 92 ? 6.66 5.977 9.633 1 98.19 92 ASP A N 1
ATOM 718 C CA . ASP A 1 92 ? 7.051 5.121 10.75 1 98.19 92 ASP A CA 1
ATOM 719 C C . ASP A 1 92 ? 6.957 5.875 12.07 1 98.19 92 ASP A C 1
ATOM 721 O O . ASP A 1 92 ? 6.371 6.957 12.141 1 98.19 92 ASP A O 1
ATOM 725 N N . ASP A 1 93 ? 7.449 5.309 13.172 1 96.44 93 ASP A N 1
ATOM 726 C CA . ASP A 1 93 ? 7.285 5.84 14.523 1 96.44 93 ASP A CA 1
ATOM 727 C C . ASP A 1 93 ? 8.016 7.172 14.68 1 96.44 93 ASP A C 1
ATOM 729 O O . ASP A 1 93 ? 7.664 7.98 15.539 1 96.44 93 ASP A O 1
ATOM 733 N N . ASP A 1 94 ? 9.039 7.418 13.883 1 96.25 94 ASP A N 1
ATOM 734 C CA . ASP A 1 94 ? 9.789 8.672 13.914 1 96.25 94 ASP A CA 1
ATOM 735 C C . ASP A 1 94 ? 9.211 9.688 12.93 1 96.25 94 ASP A C 1
ATOM 737 O O . ASP A 1 94 ? 9.805 10.742 12.703 1 96.25 94 ASP A O 1
ATOM 741 N N . LEU A 1 95 ? 8.133 9.344 12.281 1 96.38 95 LEU A N 1
ATOM 742 C CA . LEU A 1 95 ? 7.387 10.156 11.328 1 96.38 95 LEU A CA 1
ATOM 743 C C . LEU A 1 95 ? 8.148 10.273 10.008 1 96.38 95 LEU A C 1
ATOM 745 O O . LEU A 1 95 ? 7.844 11.148 9.195 1 96.38 95 LEU A O 1
ATOM 749 N N . ASP A 1 96 ? 9.148 9.375 9.883 1 98.06 96 ASP A N 1
ATOM 750 C CA . ASP A 1 96 ? 9.789 9.297 8.578 1 98.06 96 ASP A CA 1
ATOM 751 C C . ASP A 1 96 ? 8.867 8.648 7.551 1 98.06 96 ASP A C 1
ATOM 753 O O . ASP A 1 96 ? 8.188 7.668 7.848 1 98.06 96 ASP A O 1
ATOM 757 N N . VAL A 1 97 ? 8.875 9.258 6.332 1 98.81 97 VAL A N 1
ATOM 758 C CA . VAL A 1 97 ? 8.125 8.672 5.227 1 98.81 97 VAL A CA 1
ATOM 759 C C . VAL A 1 97 ? 8.828 7.414 4.734 1 98.81 97 VAL A C 1
ATOM 761 O O . VAL A 1 97 ? 10.055 7.398 4.586 1 98.81 97 VAL A O 1
ATOM 764 N N . VAL A 1 98 ? 8.055 6.398 4.496 1 98.94 98 VAL A N 1
ATOM 765 C CA . VAL A 1 98 ? 8.547 5.117 4.004 1 98.94 98 VAL A CA 1
ATOM 766 C C . VAL A 1 98 ? 7.887 4.785 2.67 1 98.94 98 VAL A C 1
ATOM 768 O O . VAL A 1 98 ? 6.688 4.996 2.496 1 98.94 98 VAL A O 1
ATOM 771 N N . LEU A 1 99 ? 8.641 4.371 1.674 1 98.94 99 LEU A N 1
ATOM 772 C CA . LEU A 1 99 ? 8.133 3.727 0.464 1 98.94 99 LEU A CA 1
ATOM 773 C C . LEU A 1 99 ? 8.445 2.234 0.472 1 98.94 99 LEU A C 1
ATOM 775 O O . LEU A 1 99 ? 9.602 1.838 0.641 1 98.94 99 LEU A O 1
ATOM 779 N N . SER A 1 100 ? 7.367 1.399 0.293 1 98.94 100 SER A N 1
ATOM 780 C CA . SER A 1 100 ? 7.641 -0.027 0.439 1 98.94 100 SER A CA 1
ATOM 781 C C . SER A 1 100 ? 6.871 -0.845 -0.593 1 98.94 100 SER A C 1
ATOM 783 O O . SER A 1 100 ? 5.895 -0.364 -1.172 1 98.94 100 SER A O 1
ATOM 785 N N . VAL A 1 101 ? 7.375 -2.01 -0.87 1 98.62 101 VAL A N 1
ATOM 786 C CA . VAL A 1 101 ? 6.805 -3.092 -1.665 1 98.62 101 VAL A CA 1
ATOM 787 C C . VAL A 1 101 ? 6.863 -4.398 -0.878 1 98.62 101 VAL A C 1
ATOM 789 O O . VAL A 1 101 ? 7.867 -4.691 -0.227 1 98.62 101 VAL A O 1
ATOM 792 N N . GLU A 1 102 ? 5.797 -5.195 -0.897 1 97.81 102 GLU A N 1
ATOM 793 C CA . GLU A 1 102 ? 5.777 -6.453 -0.155 1 97.81 102 GLU A CA 1
ATOM 794 C C . GLU A 1 102 ? 5.375 -7.617 -1.055 1 97.81 102 GLU A C 1
ATOM 796 O O . GLU A 1 102 ? 4.539 -7.461 -1.946 1 97.81 102 GLU A O 1
ATOM 801 N N . TYR A 1 103 ? 5.941 -8.75 -0.74 1 95 103 TYR A N 1
ATOM 802 C CA . TYR A 1 103 ? 5.57 -10.016 -1.36 1 95 103 TYR A CA 1
ATOM 803 C C . TYR A 1 103 ? 5.508 -11.133 -0.325 1 95 103 TYR A C 1
ATOM 805 O O . TYR A 1 103 ? 6.336 -11.195 0.586 1 95 103 TYR A O 1
ATOM 813 N N . ALA A 1 104 ? 4.496 -12.031 -0.555 1 93.56 104 ALA A N 1
ATOM 814 C CA . ALA A 1 104 ? 4.543 -13.258 0.231 1 93.56 104 ALA A CA 1
ATOM 815 C C . ALA A 1 104 ? 5.773 -14.086 -0.124 1 93.56 104 ALA A C 1
ATOM 817 O O . ALA A 1 104 ? 6.09 -14.266 -1.302 1 93.56 104 ALA A O 1
ATOM 818 N N . VAL A 1 105 ? 6.426 -14.625 0.945 1 93.44 105 VAL A N 1
ATOM 819 C CA . VAL A 1 105 ? 7.613 -15.445 0.749 1 93.44 105 VAL A CA 1
ATOM 820 C C . VAL A 1 105 ? 7.281 -16.625 -0.173 1 93.44 105 VAL A C 1
ATOM 822 O O . VAL A 1 105 ? 8.07 -16.953 -1.059 1 93.44 105 VAL A O 1
ATOM 825 N N . ALA A 1 106 ? 6.105 -17.156 -0.018 1 88.25 106 ALA A N 1
ATOM 826 C CA . ALA A 1 106 ? 5.676 -18.328 -0.76 1 88.25 106 ALA A CA 1
ATOM 827 C C . ALA A 1 106 ? 5.492 -18.016 -2.242 1 88.25 106 ALA A C 1
ATOM 829 O O . ALA A 1 106 ? 5.508 -18.906 -3.084 1 88.25 106 ALA A O 1
ATOM 830 N N . GLU A 1 107 ? 5.426 -16.719 -2.551 1 84.62 107 GLU A N 1
ATOM 831 C CA . GLU A 1 107 ? 5.121 -16.312 -3.918 1 84.62 107 GLU A CA 1
ATOM 832 C C . GLU A 1 107 ? 6.316 -15.609 -4.562 1 84.62 107 GLU A C 1
ATOM 834 O O . GLU A 1 107 ? 6.262 -15.242 -5.738 1 84.62 107 GLU A O 1
ATOM 839 N N . LEU A 1 108 ? 7.34 -15.477 -3.836 1 89.69 108 LEU A N 1
ATOM 840 C CA . LEU A 1 108 ? 8.453 -14.664 -4.305 1 89.69 108 LEU A CA 1
ATOM 841 C C . LEU A 1 108 ? 9.523 -15.539 -4.965 1 89.69 108 LEU A C 1
ATOM 843 O O . LEU A 1 108 ? 10.117 -16.406 -4.316 1 89.69 108 LEU A O 1
ATOM 847 N N . ASP A 1 109 ? 9.633 -15.391 -6.211 1 89.06 109 ASP A N 1
ATOM 848 C CA . ASP A 1 109 ? 10.758 -15.984 -6.926 1 89.06 109 ASP A CA 1
ATOM 849 C C . ASP A 1 109 ? 11.695 -14.906 -7.465 1 89.06 109 ASP A C 1
ATOM 851 O O . ASP A 1 109 ? 11.547 -13.727 -7.125 1 89.06 109 ASP A O 1
ATOM 855 N N . ARG A 1 110 ? 12.664 -15.281 -8.219 1 91.5 110 ARG A N 1
ATOM 856 C CA . ARG A 1 110 ? 13.664 -14.336 -8.695 1 91.5 110 ARG A CA 1
ATOM 857 C C . ARG A 1 110 ? 13.031 -13.227 -9.531 1 91.5 110 ARG A C 1
ATOM 859 O O . ARG A 1 110 ? 13.375 -12.055 -9.391 1 91.5 110 ARG A O 1
ATOM 866 N N . SER A 1 111 ? 12.094 -13.617 -10.438 1 91.12 111 SER A N 1
ATOM 867 C CA . SER A 1 111 ? 11.43 -12.641 -11.297 1 91.12 111 SER A CA 1
ATOM 868 C C . SER A 1 111 ? 10.633 -11.633 -10.477 1 91.12 111 SER A C 1
ATOM 870 O O . SER A 1 111 ? 10.719 -10.422 -10.727 1 91.12 111 SER A O 1
ATOM 872 N N . GLU A 1 112 ? 9.93 -12.156 -9.484 1 91.56 112 GLU A N 1
ATOM 873 C CA . GLU A 1 112 ? 9.156 -11.273 -8.609 1 91.56 112 GLU A CA 1
ATOM 874 C C . GLU A 1 112 ? 10.07 -10.391 -7.773 1 91.56 112 GLU A C 1
ATOM 876 O O . GLU A 1 112 ? 9.734 -9.234 -7.484 1 91.56 112 GLU A O 1
ATOM 881 N N . PHE A 1 113 ? 11.188 -10.984 -7.383 1 95.44 113 PHE A N 1
ATOM 882 C CA . PHE A 1 113 ? 12.172 -10.219 -6.629 1 95.44 113 PHE A CA 1
ATOM 883 C C . PHE A 1 113 ? 12.672 -9.031 -7.445 1 95.44 113 PHE A C 1
ATOM 885 O O . PHE A 1 113 ? 12.68 -7.898 -6.961 1 95.44 113 PHE A O 1
ATOM 892 N N . ASP A 1 114 ? 13.016 -9.273 -8.656 1 94.62 114 ASP A N 1
ATOM 893 C CA . ASP A 1 114 ? 13.477 -8.219 -9.555 1 94.62 114 ASP A CA 1
ATOM 894 C C . ASP A 1 114 ? 12.375 -7.188 -9.797 1 94.62 114 ASP A C 1
ATOM 896 O O . ASP A 1 114 ? 12.633 -5.984 -9.82 1 94.62 114 ASP A O 1
ATOM 900 N N . ASP A 1 115 ? 11.125 -7.668 -9.953 1 94.69 115 ASP A N 1
ATOM 901 C CA . ASP A 1 115 ? 9.984 -6.781 -10.164 1 94.69 115 ASP A CA 1
ATOM 902 C C . ASP A 1 115 ? 9.773 -5.855 -8.969 1 94.69 115 ASP A C 1
ATOM 904 O O . ASP A 1 115 ? 9.461 -4.676 -9.141 1 94.69 115 ASP A O 1
ATOM 908 N N . ALA A 1 116 ? 9.953 -6.434 -7.762 1 96.94 116 ALA A N 1
ATOM 909 C CA . ALA A 1 116 ? 9.805 -5.645 -6.543 1 96.94 116 ALA A CA 1
ATOM 910 C C . ALA A 1 116 ? 10.797 -4.484 -6.508 1 96.94 116 ALA A C 1
ATOM 912 O O . ALA A 1 116 ? 10.422 -3.352 -6.195 1 96.94 116 ALA A O 1
ATOM 913 N N . LEU A 1 117 ? 12.047 -4.777 -6.84 1 97.56 117 LEU A N 1
ATOM 914 C CA . LEU A 1 117 ? 13.078 -3.748 -6.836 1 97.56 117 LEU A CA 1
ATOM 915 C C . LEU A 1 117 ? 12.836 -2.729 -7.945 1 97.56 117 LEU A C 1
ATOM 917 O O . LEU A 1 117 ? 13.062 -1.532 -7.754 1 97.56 117 LEU A O 1
ATOM 921 N N . ASP A 1 118 ? 12.32 -3.172 -9.078 1 96.94 118 ASP A N 1
ATOM 922 C CA . ASP A 1 118 ? 11.992 -2.271 -10.18 1 96.94 118 ASP A CA 1
ATOM 923 C C . ASP A 1 118 ? 10.859 -1.32 -9.789 1 96.94 118 ASP A C 1
ATOM 925 O O . ASP A 1 118 ? 10.938 -0.118 -10.055 1 96.94 118 ASP A O 1
ATOM 929 N N . VAL A 1 119 ? 9.812 -1.866 -9.203 1 97.81 119 VAL A N 1
ATOM 930 C CA . VAL A 1 119 ? 8.664 -1.071 -8.773 1 97.81 119 VAL A CA 1
ATOM 931 C C . VAL A 1 119 ? 9.109 -0.054 -7.723 1 97.81 119 VAL A C 1
ATOM 933 O O . VAL A 1 119 ? 8.781 1.13 -7.82 1 97.81 119 VAL A O 1
ATOM 936 N N . LEU A 1 120 ? 9.906 -0.49 -6.762 1 98.69 120 LEU A N 1
ATOM 937 C CA . LEU A 1 120 ? 10.406 0.378 -5.703 1 98.69 120 LEU A CA 1
ATOM 938 C C . LEU A 1 120 ? 11.219 1.534 -6.281 1 98.69 120 LEU A C 1
ATOM 940 O O . LEU A 1 120 ? 10.977 2.695 -5.949 1 98.69 120 LEU A O 1
ATOM 944 N N . SER A 1 121 ? 12.125 1.199 -7.195 1 98.31 121 SER A N 1
ATOM 945 C CA . SER A 1 121 ? 12.992 2.207 -7.793 1 98.31 121 SER A CA 1
ATOM 946 C C . SER A 1 121 ? 12.203 3.164 -8.68 1 98.31 121 SER A C 1
ATOM 948 O O . SER A 1 121 ? 12.461 4.371 -8.68 1 98.31 121 SER A O 1
ATOM 950 N N . TYR A 1 122 ? 11.258 2.627 -9.367 1 98.25 122 TYR A N 1
ATOM 951 C CA . TYR A 1 122 ? 10.438 3.428 -10.273 1 98.25 122 TYR A CA 1
ATOM 952 C C . TYR A 1 122 ? 9.664 4.492 -9.508 1 98.25 122 TYR A C 1
ATOM 954 O O . TYR A 1 122 ? 9.758 5.684 -9.812 1 98.25 122 TYR A O 1
ATOM 962 N N . TYR A 1 123 ? 8.969 4.086 -8.461 1 98.62 123 TYR A N 1
ATOM 963 C CA . TYR A 1 123 ? 8.141 5.035 -7.73 1 98.62 123 TYR A CA 1
ATOM 964 C C . TYR A 1 123 ? 9 5.992 -6.91 1 98.62 123 TYR A C 1
ATOM 966 O O . TYR A 1 123 ? 8.641 7.16 -6.734 1 98.62 123 TYR A O 1
ATOM 974 N N . ALA A 1 124 ? 10.133 5.477 -6.41 1 98.69 124 ALA A N 1
ATOM 975 C CA . ALA A 1 124 ? 11.047 6.363 -5.691 1 98.69 124 ALA A CA 1
ATOM 976 C C . ALA A 1 124 ? 11.477 7.535 -6.566 1 98.69 124 ALA A C 1
ATOM 978 O O . ALA A 1 124 ? 11.398 8.695 -6.148 1 98.69 124 ALA A O 1
ATOM 979 N N . ASP A 1 125 ? 11.82 7.211 -7.758 1 98.44 125 ASP A N 1
ATOM 980 C CA . ASP A 1 125 ? 12.289 8.234 -8.68 1 98.44 125 ASP A CA 1
ATOM 981 C C . ASP A 1 125 ? 11.148 9.141 -9.133 1 98.44 125 ASP A C 1
ATOM 983 O O . ASP A 1 125 ? 11.312 10.359 -9.227 1 98.44 125 ASP A O 1
ATOM 987 N N . ARG A 1 126 ? 10.086 8.617 -9.352 1 98.19 126 ARG A N 1
ATOM 988 C CA . ARG A 1 126 ? 8.961 9.305 -9.977 1 98.19 126 ARG A CA 1
ATOM 989 C C . ARG A 1 126 ? 8.445 10.43 -9.094 1 98.19 126 ARG A C 1
ATOM 991 O O . ARG A 1 126 ? 8.055 11.492 -9.586 1 98.19 126 ARG A O 1
ATOM 998 N N . HIS A 1 127 ? 8.422 10.219 -7.773 1 98.5 127 HIS A N 1
ATOM 999 C CA . HIS A 1 127 ? 7.68 11.148 -6.926 1 98.5 127 HIS A CA 1
ATOM 1000 C C . HIS A 1 127 ? 8.625 11.945 -6.031 1 98.5 127 HIS A C 1
ATOM 1002 O O . HIS A 1 127 ? 8.188 12.867 -5.34 1 98.5 127 HIS A O 1
ATOM 1008 N N . TYR A 1 128 ? 9.93 11.695 -6.055 1 98.31 128 TYR A N 1
ATOM 1009 C CA . TYR A 1 128 ? 10.875 12.25 -5.09 1 98.31 128 TYR A CA 1
ATOM 1010 C C . TYR A 1 128 ? 10.922 13.773 -5.184 1 98.31 128 TYR A C 1
ATOM 1012 O O . TYR A 1 128 ? 10.758 14.469 -4.18 1 98.31 128 TYR A O 1
ATOM 1020 N N . ASP A 1 129 ? 11.062 14.266 -6.445 1 97.5 129 ASP A N 1
ATOM 1021 C CA . ASP A 1 129 ? 11.25 15.703 -6.605 1 97.5 129 ASP A CA 1
ATOM 1022 C C . ASP A 1 129 ? 10.008 16.469 -6.168 1 97.5 129 ASP A C 1
ATOM 1024 O O . ASP A 1 129 ? 10.117 17.5 -5.492 1 97.5 129 ASP A O 1
ATOM 1028 N N . GLU A 1 130 ? 8.898 16.016 -6.59 1 97.88 130 GLU A N 1
ATOM 1029 C CA . GLU A 1 130 ? 7.652 16.672 -6.207 1 97.88 130 GLU A CA 1
ATOM 1030 C C . GLU A 1 130 ? 7.5 16.719 -4.691 1 97.88 130 GLU A C 1
ATOM 1032 O O . GLU A 1 130 ? 7.188 17.766 -4.129 1 97.88 130 GLU A O 1
ATOM 1037 N N . LEU A 1 131 ? 7.734 15.57 -4.016 1 98.25 131 LEU A N 1
ATOM 1038 C CA . LEU A 1 131 ? 7.492 15.469 -2.58 1 98.25 131 LEU A CA 1
ATOM 1039 C C . LEU A 1 131 ? 8.531 16.266 -1.798 1 98.25 131 LEU A C 1
ATOM 1041 O O . LEU A 1 131 ? 8.219 16.859 -0.763 1 98.25 131 LEU A O 1
ATOM 1045 N N . ARG A 1 132 ? 9.727 16.281 -2.311 1 97.06 132 ARG A N 1
ATOM 1046 C CA . ARG A 1 132 ? 10.766 17.094 -1.695 1 97.06 132 ARG A CA 1
ATOM 1047 C C . ARG A 1 132 ? 10.406 18.578 -1.745 1 97.06 132 ARG A C 1
ATOM 1049 O O . ARG A 1 132 ? 10.602 19.312 -0.767 1 97.06 132 ARG A O 1
ATOM 1056 N N . LYS A 1 133 ? 9.93 19.047 -2.895 1 96.56 133 LYS A N 1
ATOM 1057 C CA . LYS A 1 133 ? 9.516 20.438 -3.045 1 96.56 133 LYS A CA 1
ATOM 1058 C C . LYS A 1 133 ? 8.375 20.781 -2.084 1 96.56 133 LYS A C 1
ATOM 1060 O O . LYS A 1 133 ? 8.352 21.859 -1.501 1 96.56 133 LYS A O 1
ATOM 1065 N N . LEU A 1 134 ? 7.473 19.844 -1.934 1 96.25 134 LEU A N 1
ATOM 1066 C CA . LEU A 1 134 ? 6.359 20.031 -1.01 1 96.25 134 LEU A CA 1
ATOM 1067 C C . LEU A 1 134 ? 6.863 20.219 0.416 1 96.25 134 LEU A C 1
ATOM 1069 O O . LEU A 1 134 ? 6.355 21.078 1.147 1 96.25 134 LEU A O 1
ATOM 1073 N N . CYS A 1 135 ? 7.832 19.547 0.822 1 95.06 135 CYS A N 1
ATOM 1074 C CA . CYS A 1 135 ? 8.398 19.625 2.162 1 95.06 135 CYS A CA 1
ATOM 1075 C C . CYS A 1 135 ? 9.133 20.938 2.373 1 95.06 135 CYS A C 1
ATOM 1077 O O . CYS A 1 135 ? 9.195 21.453 3.492 1 95.06 135 CYS A O 1
ATOM 1079 N N . ALA A 1 136 ? 9.797 21.469 1.322 1 90.06 136 ALA A N 1
ATOM 1080 C CA . ALA A 1 136 ? 10.562 22.703 1.413 1 90.06 136 ALA A CA 1
ATOM 1081 C C . ALA A 1 136 ? 9.633 23.906 1.515 1 90.06 136 ALA A C 1
ATOM 1083 O O . ALA A 1 136 ? 10.047 24.984 1.953 1 90.06 136 ALA A O 1
ATOM 1084 N N . GLY A 1 137 ? 8.383 23.812 1.561 1 75.5 137 GLY A N 1
ATOM 1085 C CA . GLY A 1 137 ? 7.414 24.891 1.688 1 75.5 137 GLY A CA 1
ATOM 1086 C C . GLY A 1 137 ? 7.137 25.594 0.377 1 75.5 137 GLY A C 1
ATOM 1087 O O . GLY A 1 137 ? 7.922 25.5 -0.568 1 75.5 137 GLY A O 1
ATOM 1088 N N . SER A 1 138 ? 5.793 25.781 -0.153 1 54.03 138 SER A N 1
ATOM 1089 C CA . SER A 1 138 ? 5.348 26.609 -1.276 1 54.03 138 SER A CA 1
ATOM 1090 C C . SER A 1 138 ? 5.996 27.984 -1.248 1 54.03 138 SER A C 1
ATOM 1092 O O . SER A 1 138 ? 5.375 28.953 -0.813 1 54.03 138 SER A O 1
ATOM 1094 N N . ASP A 1 139 ? 6.809 28.438 -0.41 1 45.78 139 ASP A N 1
ATOM 1095 C CA . ASP A 1 139 ? 7.215 29.844 -0.437 1 45.78 139 ASP A CA 1
ATOM 1096 C C . ASP A 1 139 ? 7.594 30.266 -1.851 1 45.78 139 ASP A C 1
ATOM 1098 O O . ASP A 1 139 ? 7.898 31.438 -2.084 1 45.78 139 ASP A O 1
ATOM 1102 N N . ALA A 1 140 ? 8 29.609 -2.783 1 44.22 140 ALA A N 1
ATOM 1103 C CA . ALA A 1 140 ? 8.469 30.234 -4.02 1 44.22 140 ALA A CA 1
ATOM 1104 C C . ALA A 1 140 ? 7.316 30.875 -4.781 1 44.22 140 ALA A C 1
ATOM 1106 O O . ALA A 1 140 ? 7.531 31.547 -5.797 1 44.22 140 ALA A O 1
ATOM 1107 N N . ILE A 1 141 ? 6.043 30.531 -4.801 1 40.5 141 ILE A N 1
ATOM 1108 C CA . ILE A 1 141 ? 5.109 31.125 -5.75 1 40.5 141 ILE A CA 1
ATOM 1109 C C . ILE A 1 141 ? 4.836 32.562 -5.352 1 40.5 141 ILE A C 1
ATOM 1111 O O . ILE A 1 141 ? 4.578 33.438 -6.211 1 40.5 141 ILE A O 1
ATOM 1115 N N . GLY A 1 142 ? 4.414 32.969 -4.051 1 35.44 142 GLY A N 1
ATOM 1116 C CA . GLY A 1 142 ? 3.83 34.281 -3.932 1 35.44 142 GLY A CA 1
ATOM 1117 C C . GLY A 1 142 ? 4.824 35.406 -4.188 1 35.44 142 GLY A C 1
ATOM 1118 O O . GLY A 1 142 ? 4.438 36.562 -4.301 1 35.44 142 GLY A O 1
ATOM 1119 N N . ARG A 1 143 ? 6.09 35.375 -3.756 1 35.41 143 ARG A N 1
ATOM 1120 C CA . ARG A 1 143 ? 6.68 36.719 -3.658 1 35.41 143 ARG A CA 1
ATOM 1121 C C . ARG A 1 143 ? 6.977 37.281 -5.039 1 35.41 143 ARG A C 1
ATOM 1123 O O . ARG A 1 143 ? 7.688 38.281 -5.168 1 35.41 143 ARG A O 1
ATOM 1130 N N . THR A 1 144 ? 6.637 36.531 -6.109 1 35.25 144 THR A N 1
ATOM 1131 C CA . THR A 1 144 ? 6.957 37.281 -7.305 1 35.25 144 THR A CA 1
ATOM 1132 C C . THR A 1 144 ? 5.926 38.406 -7.523 1 35.25 144 THR A C 1
ATOM 1134 O O . THR A 1 144 ? 5.922 39.062 -8.57 1 35.25 144 THR A O 1
ATOM 1137 N N . GLY A 1 145 ? 4.863 38.562 -6.59 1 27.59 145 GLY A N 1
ATOM 1138 C CA . GLY A 1 145 ? 4.023 39.719 -6.922 1 27.59 145 GLY A CA 1
ATOM 1139 C C . GLY A 1 145 ? 4.75 41.031 -6.816 1 27.59 145 GLY A C 1
ATOM 1140 O O . GLY A 1 145 ? 4.18 42.094 -7.125 1 27.59 145 GLY A O 1
ATOM 1141 N N . VAL A 1 146 ? 5.961 41.281 -6.367 1 24.95 146 VAL A N 1
ATOM 1142 C CA . VAL A 1 146 ? 6.281 42.688 -6.547 1 24.95 146 VAL A CA 1
ATOM 1143 C C . VAL A 1 146 ? 6.527 43 -8.023 1 24.95 146 VAL A C 1
ATOM 1145 O O . VAL A 1 146 ? 7.012 42.125 -8.766 1 24.95 146 VAL A O 1
ATOM 1148 N N . MET B 1 1 ? -1.499 -25.203 -11.688 1 40.5 1 MET B N 1
ATOM 1149 C CA . MET B 1 1 ? -2.852 -24.766 -12.016 1 40.5 1 MET B CA 1
ATOM 1150 C C . MET B 1 1 ? -2.848 -23.859 -13.258 1 40.5 1 MET B C 1
ATOM 1152 O O . MET B 1 1 ? -1.87 -23.156 -13.516 1 40.5 1 MET B O 1
ATOM 1156 N N . ALA B 1 2 ? -3.604 -24.188 -14.211 1 46.25 2 ALA B N 1
ATOM 1157 C CA . ALA B 1 2 ? -3.605 -23.516 -15.516 1 46.25 2 ALA B CA 1
ATOM 1158 C C . ALA B 1 2 ? -3.668 -22 -15.359 1 46.25 2 ALA B C 1
ATOM 1160 O O . ALA B 1 2 ? -4.406 -21.484 -14.516 1 46.25 2 ALA B O 1
ATOM 1161 N N . ARG B 1 3 ? -2.602 -21.344 -15.617 1 52.56 3 ARG B N 1
ATOM 1162 C CA . ARG B 1 3 ? -2.637 -19.875 -15.594 1 52.56 3 ARG B CA 1
ATOM 1163 C C . ARG B 1 3 ? -3.797 -19.359 -16.438 1 52.56 3 ARG B C 1
ATOM 1165 O O . ARG B 1 3 ? -3.84 -19.562 -17.641 1 52.56 3 ARG B O 1
ATOM 1172 N N . VAL B 1 4 ? -5.039 -19.516 -15.984 1 56.94 4 VAL B N 1
ATOM 1173 C CA . VAL B 1 4 ? -6.188 -18.953 -16.672 1 56.94 4 VAL B CA 1
ATOM 1174 C C . VAL B 1 4 ? -5.996 -17.438 -16.844 1 56.94 4 VAL B C 1
ATOM 1176 O O . VAL B 1 4 ? -5.465 -16.781 -15.961 1 56.94 4 VAL B O 1
ATOM 1179 N N . ARG B 1 5 ? -5.988 -17.031 -18.047 1 69.56 5 ARG B N 1
ATOM 1180 C CA . ARG B 1 5 ? -5.965 -15.602 -18.312 1 69.56 5 ARG B CA 1
ATOM 1181 C C . ARG B 1 5 ? -7.062 -14.875 -17.547 1 69.56 5 ARG B C 1
ATOM 1183 O O . ARG B 1 5 ? -8.25 -15.109 -17.781 1 69.56 5 ARG B O 1
ATOM 1190 N N . LEU B 1 6 ? -6.699 -14.219 -16.547 1 83.62 6 LEU B N 1
ATOM 1191 C CA . LEU B 1 6 ? -7.684 -13.516 -15.727 1 83.62 6 LEU B CA 1
ATOM 1192 C C . LEU B 1 6 ? -8.336 -12.391 -16.516 1 83.62 6 LEU B C 1
ATOM 1194 O O . LEU B 1 6 ? -7.652 -11.484 -17.016 1 83.62 6 LEU B O 1
ATOM 1198 N N . GLY B 1 7 ? -9.656 -12.539 -16.906 1 89.19 7 GLY B N 1
ATOM 1199 C CA . GLY B 1 7 ? -10.508 -11.523 -17.5 1 89.19 7 GLY B CA 1
ATOM 1200 C C . GLY B 1 7 ? -11.797 -11.305 -16.734 1 89.19 7 GLY B C 1
ATOM 1201 O O . GLY B 1 7 ? -11.992 -11.867 -15.648 1 89.19 7 GLY B O 1
ATOM 1202 N N . PRO B 1 8 ? -12.617 -10.43 -17.297 1 91.75 8 PRO B N 1
ATOM 1203 C CA . PRO B 1 8 ? -13.867 -10.102 -16.594 1 91.75 8 PRO B CA 1
ATOM 1204 C C . PRO B 1 8 ? -14.727 -11.336 -16.312 1 91.75 8 PRO B C 1
ATOM 1206 O O . PRO B 1 8 ? -15.289 -11.461 -15.227 1 91.75 8 PRO B O 1
ATOM 1209 N N . ASP B 1 9 ? -14.75 -12.242 -17.219 1 91.56 9 ASP B N 1
ATOM 1210 C CA . ASP B 1 9 ? -15.578 -13.43 -17.031 1 91.56 9 ASP B CA 1
ATOM 1211 C C . ASP B 1 9 ? -15.008 -14.344 -15.953 1 91.56 9 ASP B C 1
ATOM 1213 O O . ASP B 1 9 ? -15.758 -14.961 -15.195 1 91.56 9 ASP B O 1
ATOM 1217 N N . THR B 1 10 ? -13.766 -14.414 -15.945 1 92.31 10 THR B N 1
ATOM 1218 C CA . THR B 1 10 ? -13.109 -15.227 -14.93 1 92.31 10 THR B CA 1
ATOM 1219 C C . THR B 1 10 ? -13.32 -14.633 -13.539 1 92.31 10 THR B C 1
ATOM 1221 O O . THR B 1 10 ? -13.547 -15.359 -12.57 1 92.31 10 THR B O 1
ATOM 1224 N N . ILE B 1 11 ? -13.227 -13.336 -13.414 1 94.56 11 ILE B N 1
ATOM 1225 C CA . ILE B 1 11 ? -13.438 -12.656 -12.141 1 94.56 11 ILE B CA 1
ATOM 1226 C C . ILE B 1 11 ? -14.852 -12.938 -11.641 1 94.56 11 ILE B C 1
ATOM 1228 O O . ILE B 1 11 ? -15.039 -13.305 -10.477 1 94.56 11 ILE B O 1
ATOM 1232 N N . ARG B 1 12 ? -15.766 -12.828 -12.508 1 94.19 12 ARG B N 1
ATOM 1233 C CA . ARG B 1 12 ? -17.156 -13.094 -12.156 1 94.19 12 ARG B CA 1
ATOM 1234 C C . ARG B 1 12 ? -17.328 -14.531 -11.656 1 94.19 12 ARG B C 1
ATOM 1236 O O . ARG B 1 12 ? -17.953 -14.758 -10.617 1 94.19 12 ARG B O 1
ATOM 1243 N N . ALA B 1 13 ? -16.781 -15.43 -12.406 1 93.69 13 ALA B N 1
ATOM 1244 C CA . ALA B 1 13 ? -16.891 -16.844 -12.055 1 93.69 13 ALA B CA 1
ATOM 1245 C C . ALA B 1 13 ? -16.281 -17.125 -10.68 1 93.69 13 ALA B C 1
ATOM 1247 O O . ALA B 1 13 ? -16.875 -17.844 -9.875 1 93.69 13 ALA B O 1
ATOM 1248 N N . ILE B 1 14 ? -15.102 -16.516 -10.422 1 94 14 ILE B N 1
ATOM 1249 C CA . ILE B 1 14 ? -14.414 -16.734 -9.148 1 94 14 ILE B CA 1
ATOM 1250 C C . ILE B 1 14 ? -15.266 -16.188 -8.008 1 94 14 ILE B C 1
ATOM 1252 O O . ILE B 1 14 ? -15.4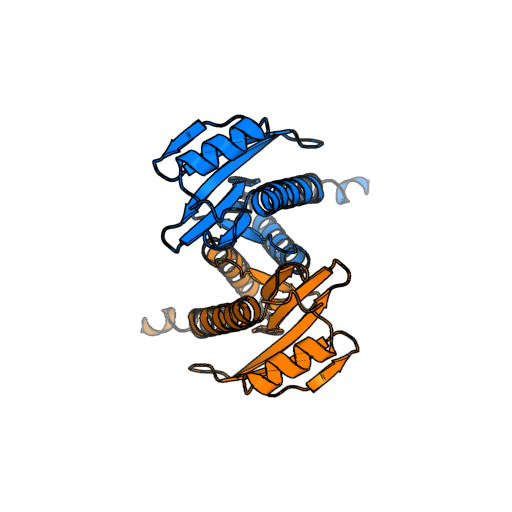38 -16.859 -6.984 1 94 14 ILE B O 1
ATOM 1256 N N . LEU B 1 15 ? -15.828 -14.977 -8.188 1 95.81 15 LEU B N 1
ATOM 1257 C CA . LEU B 1 15 ? -16.656 -14.367 -7.152 1 95.81 15 LEU B CA 1
ATOM 1258 C C . LEU B 1 15 ? -17.906 -15.203 -6.883 1 95.81 15 LEU B C 1
ATOM 1260 O O . LEU B 1 15 ? -18.203 -15.531 -5.73 1 95.81 15 LEU B O 1
ATOM 1264 N N . GLU B 1 16 ? -18.531 -15.625 -7.918 1 94.94 16 GLU B N 1
ATOM 1265 C CA . GLU B 1 16 ? -19.766 -16.375 -7.781 1 94.94 16 GLU B CA 1
ATOM 1266 C C . GLU B 1 16 ? -19.516 -17.75 -7.168 1 94.94 16 GLU B C 1
ATOM 1268 O O . GLU B 1 16 ? -20.266 -18.188 -6.293 1 94.94 16 GLU B O 1
ATOM 1273 N N . GLU B 1 17 ? -18.453 -18.359 -7.621 1 94.56 17 GLU B N 1
ATOM 1274 C CA . GLU B 1 17 ? -18.094 -19.672 -7.074 1 94.56 17 GLU B CA 1
ATOM 1275 C C . GLU B 1 17 ? -17.75 -19.562 -5.59 1 94.56 17 GLU B C 1
ATOM 1277 O O . GLU B 1 17 ? -17.969 -20.5 -4.828 1 94.56 17 GLU B O 1
ATOM 1282 N N . GLY B 1 18 ? -17.219 -18.422 -5.238 1 93.5 18 GLY B N 1
ATOM 1283 C CA . GLY B 1 18 ? -16.844 -18.203 -3.852 1 93.5 18 GLY B CA 1
ATOM 1284 C C . GLY B 1 18 ? -18 -17.766 -2.979 1 93.5 18 GLY B C 1
ATOM 1285 O O . GLY B 1 18 ? -17.828 -17.578 -1.774 1 93.5 18 GLY B O 1
ATOM 1286 N N . GLY B 1 19 ? -19.156 -17.578 -3.57 1 94.25 19 GLY B N 1
ATOM 1287 C CA . GLY B 1 19 ? -20.328 -17.203 -2.809 1 94.25 19 GLY B CA 1
ATOM 1288 C C . GLY B 1 19 ? -20.453 -15.703 -2.602 1 94.25 19 GLY B C 1
ATOM 1289 O O . GLY B 1 19 ? -21.188 -15.25 -1.727 1 94.25 19 GLY B O 1
ATOM 1290 N N . TRP B 1 20 ? -19.719 -14.992 -3.34 1 95.81 20 TRP B N 1
ATOM 1291 C CA . TRP B 1 20 ? -19.797 -13.539 -3.252 1 95.81 20 TRP B CA 1
ATOM 1292 C C . TRP B 1 20 ? -20.891 -13 -4.164 1 95.81 20 TRP B C 1
ATOM 1294 O O . TRP B 1 20 ? -21 -13.398 -5.328 1 95.81 20 TRP B O 1
ATOM 1304 N N . PRO B 1 21 ? -21.734 -12.102 -3.582 1 96.56 21 PRO B N 1
ATOM 1305 C CA . PRO B 1 21 ? -22.578 -11.383 -4.539 1 96.56 21 PRO B CA 1
ATOM 1306 C C . PRO B 1 21 ? -21.766 -10.648 -5.605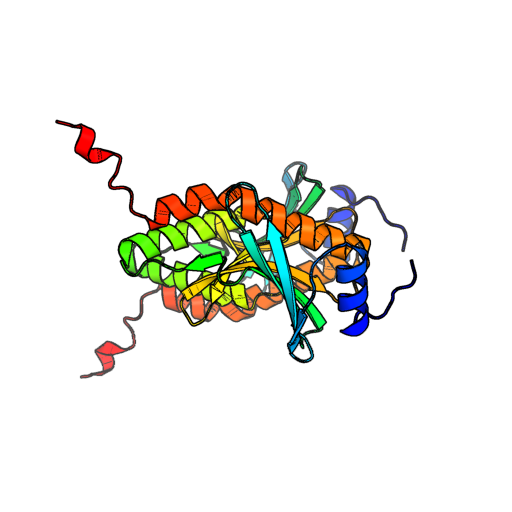 1 96.56 21 PRO B C 1
ATOM 1308 O O . PRO B 1 21 ? -20.672 -10.133 -5.316 1 96.56 21 PRO B O 1
ATOM 1311 N N . CYS B 1 22 ? -22.219 -10.672 -6.812 1 96.44 22 CYS B N 1
ATOM 1312 C CA . CYS B 1 22 ? -21.422 -10.086 -7.879 1 96.44 22 CYS B CA 1
ATOM 1313 C C . CYS B 1 22 ? -22.297 -9.328 -8.867 1 96.44 22 CYS B C 1
ATOM 1315 O O . CYS B 1 22 ? -23.219 -9.906 -9.453 1 96.44 22 CYS B O 1
ATOM 1317 N N . HIS B 1 23 ? -21.984 -8.016 -9.008 1 96.81 23 HIS B N 1
ATOM 1318 C CA . HIS B 1 23 ? -22.625 -7.164 -10.016 1 96.81 23 HIS B CA 1
ATOM 1319 C C . HIS B 1 23 ? -21.578 -6.469 -10.883 1 96.81 23 HIS B C 1
ATOM 1321 O O . HIS B 1 23 ? -20.719 -5.758 -10.375 1 96.81 23 HIS B O 1
ATOM 1327 N N . ARG B 1 24 ? -21.688 -6.711 -12.172 1 96.06 24 ARG B N 1
ATOM 1328 C CA . ARG B 1 24 ? -20.797 -5.984 -13.078 1 96.06 24 ARG B CA 1
ATOM 1329 C C . ARG B 1 24 ? -21.281 -4.551 -13.281 1 96.06 24 ARG B C 1
ATOM 1331 O O . ARG B 1 24 ? -22.375 -4.328 -13.797 1 96.06 24 ARG B O 1
ATOM 1338 N N . ILE B 1 25 ? -20.484 -3.641 -12.898 1 96.94 25 ILE B N 1
ATOM 1339 C CA . ILE B 1 25 ? -20.969 -2.266 -12.938 1 96.94 25 ILE B CA 1
ATOM 1340 C C . ILE B 1 25 ? -20.25 -1.489 -14.031 1 96.94 25 ILE B C 1
ATOM 1342 O O . ILE B 1 25 ? -20.625 -0.358 -14.352 1 96.94 25 ILE B O 1
ATOM 1346 N N . ALA B 1 26 ? -19.188 -2.012 -14.602 1 96.56 26 ALA B N 1
ATOM 1347 C CA . ALA B 1 26 ? -18.469 -1.528 -15.773 1 96.56 26 ALA B CA 1
ATOM 1348 C C . ALA B 1 26 ? -17.734 -2.672 -16.469 1 96.56 26 ALA B C 1
ATOM 1350 O O . ALA B 1 26 ? -17.672 -3.789 -15.961 1 96.56 26 ALA B O 1
ATOM 1351 N N . ASP B 1 27 ? -17.188 -2.453 -17.641 1 93.94 27 ASP B N 1
ATOM 1352 C CA . ASP B 1 27 ? -16.531 -3.504 -18.422 1 93.94 27 ASP B CA 1
ATOM 1353 C C . ASP B 1 27 ? -15.43 -4.18 -17.609 1 93.94 27 ASP B C 1
ATOM 1355 O O . ASP B 1 27 ? -15.188 -5.379 -17.766 1 93.94 27 ASP B O 1
ATOM 1359 N N . ASP B 1 28 ? -14.82 -3.412 -16.75 1 94.75 28 ASP B N 1
ATOM 1360 C CA . ASP B 1 28 ? -13.648 -3.908 -16.047 1 94.75 28 ASP B CA 1
ATOM 1361 C C . ASP B 1 28 ? -13.859 -3.873 -14.539 1 94.75 28 ASP B C 1
ATOM 1363 O O . ASP B 1 28 ? -12.898 -3.924 -13.766 1 94.75 28 ASP B O 1
ATOM 1367 N N . THR B 1 29 ? -15.109 -3.703 -14.117 1 97.56 29 THR B N 1
ATOM 1368 C CA . THR B 1 29 ? -15.312 -3.475 -12.688 1 97.56 29 THR B CA 1
ATOM 1369 C C . THR B 1 29 ? -16.516 -4.262 -12.188 1 97.56 29 THR B C 1
ATOM 1371 O O . THR B 1 29 ? -17.594 -4.227 -12.797 1 97.56 29 THR B O 1
ATOM 1374 N N . PHE B 1 30 ? -16.328 -4.957 -11.102 1 98.25 30 PHE B N 1
ATOM 1375 C CA . PHE B 1 30 ? -17.359 -5.715 -10.414 1 98.25 30 PHE B CA 1
ATOM 1376 C C . PHE B 1 30 ? -17.562 -5.191 -9 1 98.25 30 PHE B C 1
ATOM 1378 O O . PHE B 1 30 ? -16.609 -4.797 -8.328 1 98.25 30 PHE B O 1
ATOM 1385 N N . ARG B 1 31 ? -18.797 -5.219 -8.586 1 98.38 31 ARG B N 1
ATOM 1386 C CA . ARG B 1 31 ? -19.141 -4.832 -7.223 1 98.38 31 ARG B CA 1
ATOM 1387 C C . ARG B 1 31 ? -19.625 -6.039 -6.418 1 98.38 31 ARG B C 1
ATOM 1389 O O . ARG B 1 31 ? -20.344 -6.895 -6.938 1 98.38 31 ARG B O 1
ATOM 1396 N N . SER B 1 32 ? -19.156 -6.121 -5.215 1 98.31 32 SER B N 1
ATOM 1397 C CA . SER B 1 32 ? -19.562 -7.133 -4.246 1 98.31 32 SER B CA 1
ATOM 1398 C C . SER B 1 32 ? -19.656 -6.547 -2.842 1 98.31 32 SER B C 1
ATOM 1400 O O . SER B 1 32 ? -19.672 -5.324 -2.674 1 98.31 32 SER B O 1
ATOM 1402 N N . LEU B 1 33 ? -19.969 -7.391 -1.854 1 97.88 33 LEU B N 1
ATOM 1403 C CA . LEU B 1 33 ? -20.062 -6.938 -0.469 1 97.88 33 LEU B CA 1
ATOM 1404 C C . LEU B 1 33 ? -19.797 -8.086 0.497 1 97.88 33 LEU B C 1
ATOM 1406 O O . LEU B 1 33 ? -20.016 -9.25 0.156 1 97.88 33 LEU B O 1
ATOM 1410 N N . PHE B 1 34 ? -19.297 -7.758 1.61 1 97.5 34 PHE B N 1
ATOM 1411 C CA . PHE B 1 34 ? -19.219 -8.719 2.703 1 97.5 34 PHE B CA 1
ATOM 1412 C C . PHE B 1 34 ? -19.625 -8.07 4.023 1 97.5 34 PHE B C 1
ATOM 1414 O O . PHE B 1 34 ? -19.5 -6.848 4.176 1 97.5 34 PHE B O 1
ATOM 1421 N N . GLN B 1 35 ? -20.125 -8.906 4.891 1 97.31 35 GLN B N 1
ATOM 1422 C CA . GLN B 1 35 ? -20.469 -8.445 6.23 1 97.31 35 GLN B CA 1
ATOM 1423 C C . GLN B 1 35 ? -19.297 -8.594 7.188 1 97.31 35 GLN B C 1
ATOM 1425 O O . GLN B 1 35 ? -18.797 -9.695 7.406 1 97.31 35 GLN B O 1
ATOM 1430 N N . GLY B 1 36 ? -18.828 -7.465 7.707 1 96.94 36 GLY B N 1
ATOM 1431 C CA . GLY B 1 36 ? -17.828 -7.512 8.766 1 96.94 36 GLY B CA 1
ATOM 1432 C C . GLY B 1 36 ? -18.438 -7.633 10.156 1 96.94 36 GLY B C 1
ATOM 1433 O O . GLY B 1 36 ? -19.609 -8.008 10.289 1 96.94 36 GLY B O 1
ATOM 1434 N N . LYS B 1 37 ? -17.578 -7.426 11.156 1 97 37 LYS B N 1
ATOM 1435 C CA . LYS B 1 37 ? -18.016 -7.539 12.547 1 97 37 LYS B CA 1
ATOM 1436 C C . LYS B 1 37 ? -19.062 -6.484 12.875 1 97 37 LYS B C 1
ATOM 1438 O O . LYS B 1 37 ? -20.109 -6.801 13.453 1 97 37 LYS B O 1
ATOM 1443 N N . ASN B 1 38 ? -18.859 -5.199 12.414 1 95.25 38 ASN B N 1
ATOM 1444 C CA . ASN B 1 38 ? -19.719 -4.117 12.859 1 95.25 38 ASN B CA 1
ATOM 1445 C C . ASN B 1 38 ? -20.234 -3.285 11.68 1 95.25 38 ASN B C 1
ATOM 1447 O O . ASN B 1 38 ? -20.859 -2.246 11.875 1 95.25 38 ASN B O 1
ATOM 1451 N N . ALA B 1 39 ? -19.906 -3.746 10.516 1 96.5 39 ALA B N 1
ATOM 1452 C CA . ALA B 1 39 ? -20.344 -3.02 9.336 1 96.5 39 ALA B CA 1
ATOM 1453 C C . ALA B 1 39 ? -20.344 -3.922 8.102 1 96.5 39 ALA B C 1
ATOM 1455 O O . ALA B 1 39 ? -19.688 -4.965 8.094 1 96.5 39 ALA B O 1
ATOM 1456 N N . SER B 1 40 ? -21.125 -3.498 7.16 1 97.56 40 SER B N 1
ATOM 1457 C CA . SER B 1 40 ? -21.062 -4.094 5.832 1 97.56 40 SER B CA 1
ATOM 1458 C C . SER B 1 40 ? -20.125 -3.297 4.918 1 97.56 40 SER B C 1
ATOM 1460 O O . SER B 1 40 ? -20.141 -2.064 4.934 1 97.56 40 SER B O 1
ATOM 1462 N N . PHE B 1 41 ? -19.375 -4.074 4.148 1 98.31 41 PHE B N 1
ATOM 1463 C CA . PHE B 1 41 ? -18.406 -3.396 3.305 1 98.31 41 PHE B CA 1
ATOM 1464 C C . PHE B 1 41 ? -18.641 -3.711 1.834 1 98.31 41 PHE B C 1
ATOM 1466 O O . PHE B 1 41 ? -18.266 -4.781 1.353 1 98.31 41 PHE B O 1
ATOM 1473 N N . PRO B 1 42 ? -19.312 -2.791 1.127 1 98.44 42 PRO B N 1
ATOM 1474 C CA . PRO B 1 42 ? -19.25 -2.92 -0.33 1 98.44 42 PRO B CA 1
ATOM 1475 C C . PRO B 1 42 ? -17.828 -2.781 -0.869 1 98.44 42 PRO B C 1
ATOM 1477 O O . PRO B 1 42 ? -17.047 -1.969 -0.362 1 98.44 42 PRO B O 1
ATOM 1480 N N . PHE B 1 43 ? -17.484 -3.664 -1.834 1 98.62 43 PHE B N 1
ATOM 1481 C CA . PHE B 1 43 ? -16.172 -3.559 -2.432 1 98.62 43 PHE B CA 1
ATOM 1482 C C . PHE B 1 43 ? -16.219 -3.824 -3.932 1 98.62 43 PHE B C 1
ATOM 1484 O O . PHE B 1 43 ? -17.234 -4.324 -4.438 1 98.62 43 PHE B O 1
ATOM 1491 N N . PHE B 1 44 ? -15.078 -3.432 -4.562 1 98.38 44 PHE B N 1
ATOM 1492 C CA . PHE B 1 44 ? -14.977 -3.568 -6.012 1 98.38 44 PHE B CA 1
ATOM 1493 C C . PHE B 1 44 ? -13.773 -4.426 -6.387 1 98.38 44 PHE B C 1
ATOM 1495 O O . PHE B 1 44 ? -12.773 -4.457 -5.664 1 98.38 44 PHE B O 1
ATOM 1502 N N . VAL B 1 45 ? -13.945 -5.125 -7.457 1 98.38 45 VAL B N 1
ATOM 1503 C CA . VAL B 1 45 ? -12.844 -5.777 -8.148 1 98.38 45 VAL B CA 1
ATOM 1504 C C . VAL B 1 45 ? -12.711 -5.203 -9.562 1 98.38 45 VAL B C 1
ATOM 1506 O O . VAL B 1 45 ? -13.633 -5.293 -10.367 1 98.38 45 VAL B O 1
ATOM 1509 N N . ARG B 1 46 ? -11.555 -4.621 -9.781 1 97.69 46 ARG B N 1
ATOM 1510 C CA . ARG B 1 46 ? -11.367 -3.92 -11.047 1 97.69 46 ARG B CA 1
ATOM 1511 C C . ARG B 1 46 ? -10.094 -4.375 -11.75 1 97.69 46 ARG B C 1
ATOM 1513 O O . ARG B 1 46 ? -9.062 -4.586 -11.102 1 97.69 46 ARG B O 1
ATOM 1520 N N . ILE B 1 47 ? -10.188 -4.566 -13.055 1 96.62 47 ILE B N 1
ATOM 1521 C CA . ILE B 1 47 ? -9 -4.812 -13.867 1 96.62 47 ILE B CA 1
ATOM 1522 C C . ILE B 1 47 ? -8.391 -3.482 -14.305 1 96.62 47 ILE B C 1
ATOM 1524 O O . ILE B 1 47 ? -9.023 -2.721 -15.047 1 96.62 47 ILE B O 1
ATOM 1528 N N . ASP B 1 48 ? -7.188 -3.225 -13.82 1 96.31 48 ASP B N 1
ATOM 1529 C CA . ASP B 1 48 ? -6.469 -1.998 -14.148 1 96.31 48 ASP B CA 1
ATOM 1530 C C . ASP B 1 48 ? -5.758 -2.119 -15.5 1 96.31 48 ASP B C 1
ATOM 1532 O O . ASP B 1 48 ? -5.168 -3.158 -15.805 1 96.31 48 ASP B O 1
ATOM 1536 N N . PRO B 1 49 ? -5.754 -1.031 -16.312 1 94.75 49 PRO B N 1
ATOM 1537 C CA . PRO B 1 49 ? -5.105 -1.071 -17.625 1 94.75 49 PRO B CA 1
ATOM 1538 C C . PRO B 1 49 ? -3.619 -1.403 -17.531 1 94.75 49 PRO B C 1
ATOM 1540 O O . PRO B 1 49 ? -3.021 -1.837 -18.531 1 94.75 49 PRO B O 1
ATOM 1543 N N . ALA B 1 50 ? -3.045 -1.276 -16.391 1 94.69 50 ALA B N 1
ATOM 1544 C CA . ALA B 1 50 ? -1.62 -1.555 -16.219 1 94.69 50 ALA B CA 1
ATOM 1545 C C . ALA B 1 50 ? -1.373 -3.049 -16.016 1 94.69 50 ALA B C 1
ATOM 1547 O O . ALA B 1 50 ? -0.231 -3.475 -15.836 1 94.69 50 ALA B O 1
ATOM 1548 N N . GLY B 1 51 ? -2.42 -3.854 -16.047 1 94.38 51 GLY B N 1
ATOM 1549 C CA . GLY B 1 51 ? -2.264 -5.297 -15.938 1 94.38 51 GLY B CA 1
ATOM 1550 C C . GLY B 1 51 ? -2.377 -5.801 -14.508 1 94.38 51 GLY B C 1
ATOM 1551 O O . GLY B 1 51 ? -1.745 -6.793 -14.148 1 94.38 51 GLY B O 1
ATOM 1552 N N . PHE B 1 52 ? -3.152 -5.059 -13.727 1 96.5 52 PHE B N 1
ATOM 1553 C CA . PHE B 1 52 ? -3.363 -5.461 -12.344 1 96.5 52 PHE B CA 1
ATOM 1554 C C . PHE B 1 52 ? -4.848 -5.648 -12.055 1 96.5 52 PHE B C 1
ATOM 1556 O O . PHE B 1 52 ? -5.695 -5.105 -12.766 1 96.5 52 PHE B O 1
ATOM 1563 N N . VAL B 1 53 ? -5.113 -6.496 -11.078 1 97.44 53 VAL B N 1
ATOM 1564 C CA . VAL B 1 53 ? -6.438 -6.531 -10.461 1 97.44 53 VAL B CA 1
ATOM 1565 C C . VAL B 1 53 ? -6.402 -5.785 -9.133 1 97.44 53 VAL B C 1
ATOM 1567 O O . VAL B 1 53 ? -5.516 -6.02 -8.305 1 97.44 53 VAL B O 1
ATOM 1570 N N . VAL B 1 54 ? -7.352 -4.902 -9 1 98.38 54 VAL B N 1
ATOM 1571 C CA . VAL B 1 54 ? -7.449 -4.105 -7.781 1 98.38 54 VAL B CA 1
ATOM 1572 C C . VAL B 1 54 ? -8.727 -4.469 -7.023 1 98.38 54 VAL B C 1
ATOM 1574 O O . VAL B 1 54 ? -9.82 -4.438 -7.59 1 98.38 54 VAL B O 1
ATOM 1577 N N . PHE B 1 55 ? -8.602 -4.91 -5.777 1 98.69 55 PHE B N 1
ATOM 1578 C CA . PHE B 1 55 ? -9.688 -5.078 -4.824 1 98.69 55 PHE B CA 1
ATOM 1579 C C . PHE B 1 55 ? -9.781 -3.873 -3.895 1 98.69 55 PHE B C 1
ATOM 1581 O O . PHE B 1 55 ? -8.805 -3.506 -3.242 1 98.69 55 PHE B O 1
ATOM 1588 N N . ALA B 1 56 ? -11.023 -3.266 -3.848 1 98.88 56 ALA B N 1
ATOM 1589 C CA . ALA B 1 56 ? -11.016 -2.021 -3.082 1 98.88 56 ALA B CA 1
ATOM 1590 C C . ALA B 1 56 ? -12.367 -1.794 -2.4 1 98.88 56 ALA B C 1
ATOM 1592 O O . ALA B 1 56 ? -13.414 -2.064 -2.984 1 98.88 56 ALA B O 1
ATOM 1593 N N . ILE B 1 57 ? -12.289 -1.36 -1.196 1 98.88 57 ILE B N 1
ATOM 1594 C CA . ILE B 1 57 ? -13.43 -0.775 -0.503 1 98.88 57 ILE B CA 1
ATOM 1595 C C . ILE B 1 57 ? -13.406 0.744 -0.656 1 98.88 57 ILE B C 1
ATOM 1597 O O . ILE B 1 57 ? -12.469 1.404 -0.197 1 98.88 57 ILE B O 1
ATOM 1601 N N . VAL B 1 58 ? -14.391 1.31 -1.357 1 97.75 58 VAL B N 1
ATOM 1602 C CA . VAL B 1 58 ? -14.484 2.746 -1.599 1 97.75 58 VAL B CA 1
ATOM 1603 C C . VAL B 1 58 ? -15.945 3.188 -1.562 1 97.75 58 VAL B C 1
ATOM 1605 O O . VAL B 1 58 ? -16.766 2.717 -2.357 1 97.75 58 VAL B O 1
ATOM 1608 N N . PRO B 1 59 ? -16.344 4.121 -0.669 1 98.19 59 PRO B N 1
ATOM 1609 C CA . PRO B 1 59 ? -15.523 4.625 0.435 1 98.19 59 PRO B CA 1
ATOM 1610 C C . PRO B 1 59 ? -15.383 3.615 1.571 1 98.19 59 PRO B C 1
ATOM 1612 O O . PRO B 1 59 ? -16.344 2.912 1.9 1 98.19 59 PRO B O 1
ATOM 1615 N N . TYR B 1 60 ? -14.203 3.508 2.117 1 98.81 60 TYR B N 1
ATOM 1616 C CA . TYR B 1 60 ? -14.016 2.818 3.389 1 98.81 60 TYR B CA 1
ATOM 1617 C C . TYR B 1 60 ? -14.508 3.672 4.551 1 98.81 60 TYR B C 1
ATOM 1619 O O . TYR B 1 60 ? -15.188 3.17 5.453 1 98.81 60 TYR B O 1
ATOM 1627 N N . LEU B 1 61 ? -14.086 4.887 4.508 1 98.12 61 LEU B N 1
ATOM 1628 C CA . LEU B 1 61 ? -14.609 5.965 5.344 1 98.12 61 LEU B CA 1
ATOM 1629 C C . LEU B 1 61 ? -14.695 7.27 4.562 1 98.12 61 LEU B C 1
ATOM 1631 O O . LEU B 1 61 ? -13.891 7.508 3.656 1 98.12 61 LEU B O 1
ATOM 1635 N N . ARG B 1 62 ? -15.656 8.094 4.953 1 97.06 62 ARG B N 1
ATOM 1636 C CA . ARG B 1 62 ? -15.641 9.469 4.461 1 97.06 62 ARG B CA 1
ATOM 1637 C C . ARG B 1 62 ? -14.758 10.352 5.336 1 97.06 62 ARG B C 1
ATOM 1639 O O . ARG B 1 62 ? -14.781 10.242 6.562 1 97.06 62 ARG B O 1
ATOM 1646 N N . SER B 1 63 ? -13.953 11.125 4.68 1 97.06 63 SER B N 1
ATOM 1647 C CA . SER B 1 63 ? -13.109 12.039 5.449 1 97.06 63 SER B CA 1
ATOM 1648 C C . SER B 1 63 ? -13.953 13.062 6.199 1 97.06 63 SER B C 1
ATOM 1650 O O . SER B 1 63 ? -14.93 13.586 5.664 1 97.06 63 SER B O 1
ATOM 1652 N N . PRO B 1 64 ? -13.508 13.344 7.441 1 96.62 64 PRO B N 1
ATOM 1653 C CA . PRO B 1 64 ? -14.195 14.406 8.18 1 96.62 64 PRO B CA 1
ATOM 1654 C C . PRO B 1 64 ? -14.094 15.766 7.492 1 96.62 64 PRO B C 1
ATOM 1656 O O . PRO B 1 64 ? -13.078 16.062 6.867 1 96.62 64 PRO B O 1
ATOM 1659 N N . SER B 1 65 ? -15.164 16.578 7.715 1 94.81 65 SER B N 1
ATOM 1660 C CA . SER B 1 65 ? -15.133 17.922 7.16 1 94.81 65 SER B CA 1
ATOM 1661 C C . SER B 1 65 ? -14.18 18.828 7.938 1 94.81 65 SER B C 1
ATOM 1663 O O . SER B 1 65 ? -13.617 19.766 7.383 1 94.81 65 SER B O 1
ATOM 1665 N N . ASP B 1 66 ? -14.055 18.516 9.242 1 95.56 66 ASP B N 1
ATOM 1666 C CA . ASP B 1 66 ? -13.102 19.25 10.062 1 95.56 66 ASP B CA 1
ATOM 1667 C C . ASP B 1 66 ? -11.664 18.922 9.672 1 95.56 66 ASP B C 1
ATOM 1669 O O . ASP B 1 66 ? -11.234 17.766 9.789 1 95.56 66 ASP B O 1
ATOM 1673 N N . ALA B 1 67 ? -10.906 19.922 9.32 1 93.81 67 ALA B N 1
ATOM 1674 C CA . ALA B 1 67 ? -9.57 19.734 8.758 1 93.81 67 ALA B CA 1
ATOM 1675 C C . ALA B 1 67 ? -8.617 19.141 9.781 1 93.81 67 ALA B C 1
ATOM 1677 O O . ALA B 1 67 ? -7.73 18.359 9.43 1 93.81 67 ALA B O 1
ATOM 1678 N N . ALA B 1 68 ? -8.852 19.547 10.961 1 94.5 68 ALA B N 1
ATOM 1679 C CA . ALA B 1 68 ? -7.965 19.031 12.008 1 94.5 68 ALA B CA 1
ATOM 1680 C C . ALA B 1 68 ? -8.195 17.547 12.234 1 94.5 68 ALA B C 1
ATOM 1682 O O . ALA B 1 68 ? -7.238 16.781 12.391 1 94.5 68 ALA B O 1
ATOM 1683 N N . ILE B 1 69 ? -9.422 17.156 12.234 1 96.44 69 ILE B N 1
ATOM 1684 C CA . ILE B 1 69 ? -9.75 15.75 12.422 1 96.44 69 ILE B CA 1
ATOM 1685 C C . ILE B 1 69 ? -9.305 14.953 11.195 1 96.44 69 ILE B C 1
ATOM 1687 O O . ILE B 1 69 ? -8.75 13.859 11.328 1 96.44 69 ILE B O 1
ATOM 1691 N N . ALA B 1 70 ? -9.492 15.5 10.062 1 97.06 70 ALA B N 1
ATOM 1692 C CA . ALA B 1 70 ? -9.031 14.852 8.836 1 97.06 70 ALA B CA 1
ATOM 1693 C C . ALA B 1 70 ? -7.52 14.641 8.859 1 97.06 70 ALA B C 1
ATOM 1695 O O . ALA B 1 70 ? -7.023 13.594 8.445 1 97.06 70 ALA B O 1
ATOM 1696 N N . GLY B 1 71 ? -6.824 15.672 9.273 1 96.38 71 GLY B N 1
ATOM 1697 C CA . GLY B 1 71 ? -5.375 15.57 9.375 1 96.38 71 GLY B CA 1
ATOM 1698 C C . GLY B 1 71 ? -4.922 14.445 10.281 1 96.38 71 GLY B C 1
ATOM 1699 O O . GLY B 1 71 ? -4 13.695 9.945 1 96.38 71 GLY B O 1
ATOM 1700 N N . LYS B 1 72 ? -5.559 14.32 11.406 1 96.81 72 LYS B N 1
ATOM 1701 C CA . LYS B 1 72 ? -5.246 13.234 12.336 1 96.81 72 LYS B CA 1
ATOM 1702 C C . LYS B 1 72 ? -5.535 11.875 11.703 1 96.81 72 LYS B C 1
ATOM 1704 O O . LYS B 1 72 ? -4.762 10.938 11.875 1 96.81 72 LYS B O 1
ATOM 1709 N N . LEU B 1 73 ? -6.633 11.789 11.055 1 98.31 73 LEU B N 1
ATOM 1710 C CA . LEU B 1 73 ? -6.988 10.555 10.359 1 98.31 73 LEU B CA 1
ATOM 1711 C C . LEU B 1 73 ? -5.918 10.188 9.336 1 98.31 73 LEU B C 1
ATOM 1713 O O . LEU B 1 73 ? -5.477 9.039 9.281 1 98.31 73 LEU B O 1
ATOM 1717 N N . TYR B 1 74 ? -5.508 11.148 8.539 1 98.5 74 TYR B N 1
ATOM 1718 C CA . TYR B 1 74 ? -4.555 10.883 7.473 1 98.5 74 TYR B CA 1
ATOM 1719 C C . TYR B 1 74 ? -3.219 10.414 8.039 1 98.5 74 TYR B C 1
ATOM 1721 O O . TYR B 1 74 ? -2.611 9.477 7.512 1 98.5 74 TYR B O 1
ATOM 1729 N N . ALA B 1 75 ? -2.775 11.078 9.062 1 98.31 75 ALA B N 1
ATOM 1730 C CA . ALA B 1 75 ? -1.562 10.609 9.727 1 98.31 75 ALA B CA 1
ATOM 1731 C C . ALA B 1 75 ? -1.72 9.172 10.219 1 98.31 75 ALA B C 1
ATOM 1733 O O . ALA B 1 75 ? -0.824 8.352 10.031 1 98.31 75 ALA B O 1
ATOM 1734 N N . ARG B 1 76 ? -2.832 8.867 10.805 1 98.69 76 ARG B N 1
ATOM 1735 C CA . ARG B 1 76 ? -3.072 7.531 11.344 1 98.69 76 ARG B CA 1
ATOM 1736 C C . ARG B 1 76 ? -3.115 6.492 10.227 1 98.69 76 ARG B C 1
ATOM 1738 O O . ARG B 1 76 ? -2.592 5.387 10.383 1 98.69 76 ARG B O 1
ATOM 1745 N N . LEU B 1 77 ? -3.764 6.824 9.125 1 98.88 77 LEU B N 1
ATOM 1746 C CA . LEU B 1 77 ? -3.812 5.918 7.98 1 98.88 77 LEU B CA 1
ATOM 1747 C C . LEU B 1 77 ? -2.408 5.582 7.492 1 98.88 77 LEU B C 1
ATOM 1749 O O . LEU B 1 77 ? -2.113 4.426 7.184 1 98.88 77 LEU B O 1
ATOM 1753 N N . LEU B 1 78 ? -1.55 6.57 7.395 1 98.94 78 LEU B N 1
ATOM 1754 C CA . LEU B 1 78 ? -0.178 6.348 6.953 1 98.94 78 LEU B CA 1
ATOM 1755 C C . LEU B 1 78 ? 0.589 5.504 7.965 1 98.94 78 LEU B C 1
ATOM 1757 O O . LEU B 1 78 ? 1.415 4.668 7.586 1 98.94 78 LEU B O 1
ATOM 1761 N N . GLU B 1 79 ? 0.333 5.734 9.242 1 98.81 79 GLU B N 1
ATOM 1762 C CA . GLU B 1 79 ? 0.942 4.895 10.266 1 98.81 79 GLU B CA 1
ATOM 1763 C C . GLU B 1 79 ? 0.518 3.436 10.109 1 98.81 79 GLU B C 1
ATOM 1765 O O . GLU B 1 79 ? 1.347 2.529 10.211 1 98.81 79 GLU B O 1
ATOM 1770 N N . LEU B 1 80 ? -0.726 3.209 9.898 1 98.81 80 LEU B N 1
ATOM 1771 C CA . LEU B 1 80 ? -1.233 1.854 9.719 1 98.81 80 LEU B CA 1
ATOM 1772 C C . LEU B 1 80 ? -0.627 1.205 8.477 1 98.81 80 LEU B C 1
ATOM 1774 O O . LEU B 1 80 ? -0.362 0.001 8.469 1 98.81 80 LEU B O 1
ATOM 1778 N N . ASN B 1 81 ? -0.393 2.002 7.43 1 98.88 81 ASN B N 1
ATOM 1779 C CA . ASN B 1 81 ? 0.16 1.468 6.191 1 98.88 81 ASN B CA 1
ATOM 1780 C C . ASN B 1 81 ? 1.519 0.811 6.422 1 98.88 81 ASN B C 1
ATOM 1782 O O . ASN B 1 81 ? 1.955 -0.019 5.621 1 98.88 81 ASN B O 1
ATOM 1786 N N . GLN B 1 82 ? 2.182 1.134 7.488 1 97.56 82 GLN B N 1
ATOM 1787 C CA . GLN B 1 82 ? 3.471 0.527 7.797 1 97.56 82 G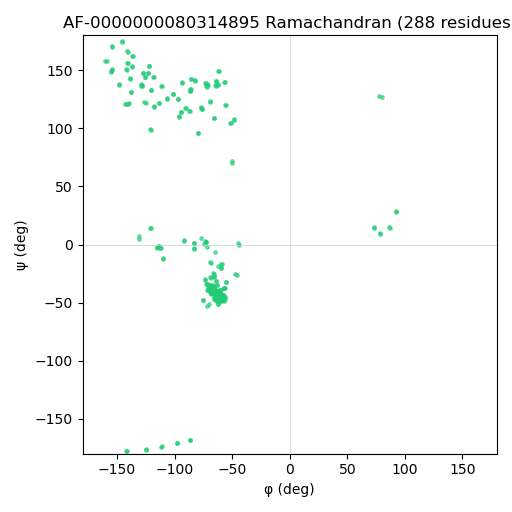LN B CA 1
ATOM 1788 C C . GLN B 1 82 ? 3.326 -0.966 8.078 1 97.56 82 GLN B C 1
ATOM 1790 O O . GLN B 1 82 ? 4.238 -1.747 7.797 1 97.56 82 GLN B O 1
ATOM 1795 N N . SER B 1 83 ? 2.172 -1.344 8.539 1 96.81 83 SER B N 1
ATOM 1796 C CA . SER B 1 83 ? 2.004 -2.723 8.984 1 96.81 83 SER B CA 1
ATOM 1797 C C . SER B 1 83 ? 0.995 -3.467 8.117 1 96.81 83 SER B C 1
ATOM 1799 O O . SER B 1 83 ? 0.68 -4.629 8.375 1 96.81 83 SER B O 1
ATOM 1801 N N . LEU B 1 84 ? 0.398 -2.822 7.172 1 98.25 84 LEU B N 1
ATOM 1802 C CA . LEU B 1 84 ? -0.537 -3.465 6.254 1 98.25 84 LEU B CA 1
ATOM 1803 C C . LEU B 1 84 ? 0.208 -4.23 5.164 1 98.25 84 LEU B C 1
ATOM 1805 O O . LEU B 1 84 ? 0.566 -3.656 4.133 1 98.25 84 LEU B O 1
ATOM 1809 N N . LEU B 1 85 ? 0.389 -5.531 5.371 1 97.81 85 LEU B N 1
ATOM 1810 C CA . LEU B 1 85 ? 1.053 -6.348 4.363 1 97.81 85 LEU B CA 1
ATOM 1811 C C . LEU B 1 85 ? 0.115 -6.641 3.195 1 97.81 85 LEU B C 1
ATOM 1813 O O . LEU B 1 85 ? -0.96 -7.215 3.385 1 97.81 85 LEU B O 1
ATOM 1817 N N . MET B 1 86 ? 0.473 -6.164 2.012 1 97.19 86 MET B N 1
ATOM 1818 C CA . MET B 1 86 ? -0.204 -6.414 0.742 1 97.19 86 MET B CA 1
ATOM 1819 C C . MET B 1 86 ? -1.458 -5.555 0.616 1 97.19 86 MET B C 1
ATOM 1821 O O . MET B 1 86 ? -2.279 -5.777 -0.275 1 97.19 86 MET B O 1
ATOM 1825 N N . ALA B 1 87 ? -1.645 -4.66 1.477 1 98.69 87 ALA B N 1
ATOM 1826 C CA . ALA B 1 87 ? -2.783 -3.742 1.458 1 98.69 87 ALA B CA 1
ATOM 1827 C C . ALA B 1 87 ? -2.342 -2.312 1.761 1 98.69 87 ALA B C 1
ATOM 1829 O O . ALA B 1 87 ? -1.229 -2.09 2.248 1 98.69 87 ALA B O 1
ATOM 1830 N N . LYS B 1 88 ? -3.197 -1.378 1.412 1 98.88 88 LYS B N 1
ATOM 1831 C CA . LYS B 1 88 ? -2.854 -0.008 1.782 1 98.88 88 LYS B CA 1
ATOM 1832 C C . LYS B 1 88 ? -4.102 0.861 1.896 1 98.88 88 LYS B C 1
ATOM 1834 O O . LYS B 1 88 ? -5.09 0.631 1.196 1 98.88 88 LYS B O 1
ATOM 1839 N N . PHE B 1 89 ? -4.016 1.802 2.771 1 98.94 89 PHE B N 1
ATOM 1840 C CA . PHE B 1 89 ? -4.961 2.914 2.795 1 98.94 89 PHE B CA 1
ATOM 1841 C C . PHE B 1 89 ? -4.52 4.016 1.841 1 98.94 89 PHE B C 1
ATOM 1843 O O . PHE B 1 89 ? -3.328 4.305 1.725 1 98.94 89 PHE B O 1
ATOM 1850 N N . SER B 1 90 ? -5.414 4.621 1.207 1 98.94 90 SER B N 1
ATOM 1851 C CA . SER B 1 90 ? -5.254 5.789 0.346 1 98.94 90 SER B CA 1
ATOM 1852 C C . SER B 1 90 ? -6.465 6.715 0.437 1 98.94 90 SER B C 1
ATOM 1854 O O . SER B 1 90 ? -7.383 6.469 1.224 1 98.94 90 SER B O 1
ATOM 1856 N N . ILE B 1 91 ? -6.422 7.828 -0.19 1 98.75 91 ILE B N 1
ATOM 1857 C CA . ILE B 1 91 ? -7.59 8.688 -0.348 1 98.75 91 ILE B CA 1
ATOM 1858 C C . ILE B 1 91 ? -7.805 9 -1.828 1 98.75 91 ILE B C 1
ATOM 1860 O O . ILE B 1 91 ? -6.84 9.148 -2.584 1 98.75 91 ILE B O 1
ATOM 1864 N N . ASP B 1 92 ? -9.07 9.094 -2.26 1 98.12 92 ASP B N 1
ATOM 1865 C CA . ASP B 1 92 ? -9.367 9.367 -3.664 1 98.12 92 ASP B CA 1
ATOM 1866 C C . ASP B 1 92 ? -9.656 10.852 -3.887 1 98.12 92 ASP B C 1
ATOM 1868 O O . ASP B 1 92 ? -9.398 11.68 -3.01 1 98.12 92 ASP B O 1
ATOM 1872 N N . ASP B 1 93 ? -10.125 11.227 -5.07 1 96.44 93 ASP B N 1
ATOM 1873 C CA . ASP B 1 93 ? -10.297 12.625 -5.469 1 96.44 93 ASP B CA 1
ATOM 1874 C C . ASP B 1 93 ? -11.375 13.305 -4.637 1 96.44 93 ASP B C 1
ATOM 1876 O O . ASP B 1 93 ? -11.383 14.531 -4.496 1 96.44 93 ASP B O 1
ATOM 1880 N N . ASP B 1 94 ? -12.312 12.547 -4.086 1 96.25 94 ASP B N 1
ATOM 1881 C CA . ASP B 1 94 ? -13.375 13.078 -3.24 1 96.25 94 ASP B CA 1
ATOM 1882 C C . ASP B 1 94 ? -12.969 13.062 -1.77 1 96.25 94 ASP B C 1
ATOM 1884 O O . ASP B 1 94 ? -13.789 13.32 -0.888 1 96.25 94 ASP B O 1
ATOM 1888 N N . LEU B 1 95 ? -11.758 12.656 -1.486 1 96.44 95 LEU B N 1
ATOM 1889 C CA . LEU B 1 95 ? -11.141 12.586 -0.167 1 96.44 95 LEU B CA 1
ATOM 1890 C C . LEU B 1 95 ? -11.719 11.422 0.639 1 96.44 95 LEU B C 1
ATOM 1892 O O . LEU B 1 95 ? -11.555 11.367 1.859 1 96.44 95 LEU B O 1
ATOM 1896 N N . ASP B 1 96 ? -12.414 10.547 -0.122 1 98.06 96 ASP B N 1
ATOM 1897 C CA . ASP B 1 96 ? -12.828 9.312 0.536 1 98.06 96 ASP B CA 1
ATOM 1898 C C . ASP B 1 96 ? -11.641 8.398 0.797 1 98.06 96 ASP B C 1
ATOM 1900 O O . ASP B 1 96 ? -10.758 8.258 -0.057 1 98.06 96 ASP B O 1
ATOM 1904 N N . VAL B 1 97 ? -11.641 7.801 2.023 1 98.81 97 VAL B N 1
ATOM 1905 C CA . VAL B 1 97 ? -10.617 6.816 2.355 1 98.81 97 VAL B CA 1
ATOM 1906 C C . VAL B 1 97 ? -10.875 5.523 1.59 1 98.81 97 VAL B C 1
ATOM 1908 O O . VAL B 1 97 ? -12.016 5.066 1.503 1 98.81 97 VAL B O 1
ATOM 1911 N N . VAL B 1 98 ? -9.828 4.977 1.045 1 98.94 98 VAL B N 1
ATOM 1912 C CA . VAL B 1 98 ? -9.883 3.729 0.29 1 98.94 98 VAL B CA 1
ATOM 1913 C C . VAL B 1 98 ? -8.984 2.686 0.946 1 98.94 98 VAL B C 1
ATOM 1915 O O . VAL B 1 98 ? -7.871 3.002 1.38 1 98.94 98 VAL B O 1
ATOM 1918 N N . LEU B 1 99 ? -9.453 1.468 1.142 1 98.94 99 LEU B N 1
ATOM 1919 C CA . LEU B 1 99 ? -8.633 0.302 1.461 1 98.94 99 LEU B CA 1
ATOM 1920 C C . LEU B 1 99 ? -8.523 -0.63 0.259 1 98.94 99 LEU B C 1
ATOM 1922 O O . LEU B 1 99 ? -9.539 -1.044 -0.306 1 98.94 99 LEU B O 1
ATOM 1926 N N . SER B 1 100 ? -7.238 -0.938 -0.135 1 98.94 100 SER B N 1
ATOM 1927 C CA . SER B 1 100 ? -7.125 -1.714 -1.365 1 98.94 100 SER B CA 1
ATOM 1928 C C . SER B 1 100 ? -6.027 -2.766 -1.257 1 98.94 100 SER B C 1
ATOM 1930 O O . SER B 1 100 ? -5.148 -2.668 -0.398 1 98.94 100 SER B O 1
ATOM 1932 N N . VAL B 1 101 ? -6.152 -3.787 -2.045 1 98.62 101 VAL B N 1
ATOM 1933 C CA . VAL B 1 101 ? -5.203 -4.859 -2.316 1 98.62 101 VAL B CA 1
ATOM 1934 C C . VAL B 1 101 ? -5.008 -5.012 -3.824 1 98.62 101 VAL B C 1
ATOM 1936 O O . VAL B 1 101 ? -5.977 -4.957 -4.586 1 98.62 101 VAL B O 1
ATOM 1939 N N . GLU B 1 102 ? -3.768 -5.184 -4.293 1 97.81 102 GLU B N 1
ATOM 1940 C CA . GLU B 1 102 ? -3.502 -5.32 -5.723 1 97.81 102 GLU B CA 1
ATOM 1941 C C . GLU B 1 102 ? -2.684 -6.574 -6.016 1 97.81 102 GLU B C 1
ATOM 1943 O O . GLU B 1 102 ? -1.81 -6.949 -5.23 1 97.81 102 GLU B O 1
ATOM 1948 N N . TYR B 1 103 ? -2.947 -7.129 -7.164 1 94.94 103 TYR B N 1
ATOM 1949 C CA . TYR B 1 103 ? -2.164 -8.227 -7.711 1 94.94 103 TYR B CA 1
ATOM 1950 C C . TYR B 1 103 ? -1.937 -8.047 -9.211 1 94.94 103 TYR B C 1
ATOM 1952 O O . TYR B 1 103 ? -2.834 -7.602 -9.93 1 94.94 103 TYR B O 1
ATOM 1960 N N . ALA B 1 104 ? -0.696 -8.445 -9.625 1 93.44 104 ALA B N 1
ATOM 1961 C CA . ALA B 1 104 ? -0.508 -8.555 -11.062 1 93.44 104 ALA B CA 1
ATOM 1962 C C . ALA B 1 104 ? -1.4 -9.641 -11.656 1 93.44 104 ALA B C 1
ATOM 1964 O O . ALA B 1 104 ? -1.5 -10.742 -11.102 1 93.44 104 ALA B O 1
ATOM 1965 N N . VAL B 1 105 ? -2.02 -9.297 -12.82 1 93.31 105 VAL B N 1
ATOM 1966 C CA . VAL B 1 105 ? -2.896 -10.25 -13.492 1 93.31 105 VAL B CA 1
ATOM 1967 C C . VAL B 1 105 ? -2.135 -11.539 -13.781 1 93.31 105 VAL B C 1
ATOM 1969 O O . VAL B 1 105 ? -2.672 -12.633 -13.609 1 93.31 105 VAL B O 1
ATOM 1972 N N . ALA B 1 106 ? -0.885 -11.406 -14.125 1 88.12 106 ALA B N 1
ATOM 1973 C CA . ALA B 1 106 ? -0.049 -12.531 -14.523 1 88.12 106 ALA B CA 1
ATOM 1974 C C . ALA B 1 106 ? 0.233 -13.445 -13.328 1 88.12 106 ALA B C 1
ATOM 1976 O O . ALA B 1 106 ? 0.583 -14.617 -13.508 1 88.12 106 ALA B O 1
ATOM 1977 N N . GLU B 1 107 ? -0.027 -12.938 -12.133 1 84.62 107 GLU B N 1
ATOM 1978 C CA . GLU B 1 107 ? 0.332 -13.68 -10.93 1 84.62 107 GLU B CA 1
ATOM 1979 C C . GLU B 1 107 ? -0.912 -14.109 -10.156 1 84.62 107 GLU B C 1
ATOM 1981 O O . GLU B 1 107 ? -0.809 -14.789 -9.133 1 84.62 107 GLU B O 1
ATOM 1986 N N . LEU B 1 108 ? -2.018 -13.75 -10.648 1 89.62 108 LEU B N 1
ATOM 1987 C CA . LEU B 1 108 ? -3.242 -13.953 -9.875 1 89.62 108 LEU B CA 1
ATOM 1988 C C . LEU B 1 108 ? -3.932 -15.25 -10.289 1 89.62 108 LEU B C 1
ATOM 1990 O O . LEU B 1 108 ? -4.359 -15.398 -11.438 1 89.62 108 LEU B O 1
ATOM 1994 N N . ASP B 1 109 ? -3.896 -16.172 -9.422 1 89.06 109 ASP B N 1
ATOM 1995 C CA . ASP B 1 109 ? -4.711 -17.375 -9.594 1 89.06 109 ASP B CA 1
ATOM 1996 C C . ASP B 1 109 ? -5.828 -17.422 -8.547 1 89.06 109 ASP B C 1
ATOM 1998 O O . ASP B 1 109 ? -6.062 -16.453 -7.828 1 89.06 109 ASP B O 1
ATOM 2002 N N . ARG B 1 110 ? -6.547 -18.5 -8.508 1 91.62 110 ARG B N 1
ATOM 2003 C CA . ARG B 1 110 ? -7.703 -18.609 -7.617 1 91.62 110 ARG B CA 1
ATOM 2004 C C . ARG B 1 110 ? -7.285 -18.453 -6.16 1 91.62 110 ARG B C 1
ATOM 2006 O O . ARG B 1 110 ? -7.961 -17.766 -5.387 1 91.62 110 ARG B O 1
ATOM 2013 N N . SER B 1 111 ? -6.172 -19.109 -5.766 1 91.19 111 SER B N 1
ATOM 2014 C CA . SER B 1 111 ? -5.688 -19.031 -4.391 1 91.19 111 SER B CA 1
ATOM 2015 C C . SER B 1 111 ? -5.32 -17.609 -4.008 1 91.19 111 SER B C 1
ATOM 2017 O O . SER B 1 111 ? -5.691 -17.125 -2.932 1 91.19 111 SER B O 1
ATOM 2019 N N . GLU B 1 112 ? -4.637 -16.938 -4.93 1 91.56 112 GLU B N 1
ATOM 2020 C CA . GLU B 1 112 ? -4.258 -15.555 -4.688 1 91.56 112 GLU B CA 1
ATOM 2021 C C . GLU B 1 112 ? -5.488 -14.648 -4.641 1 91.56 112 GLU B C 1
ATOM 2023 O O . GLU B 1 112 ? -5.52 -13.68 -3.883 1 91.56 112 GLU B O 1
ATOM 2028 N N . PHE B 1 113 ? -6.434 -14.977 -5.496 1 95.44 113 PHE B N 1
ATOM 2029 C CA . PHE B 1 113 ? -7.684 -14.227 -5.504 1 95.44 113 PHE B CA 1
ATOM 2030 C C . PHE B 1 113 ? -8.375 -14.32 -4.148 1 95.44 113 PHE B C 1
ATOM 2032 O O . PHE B 1 113 ? -8.758 -13.305 -3.568 1 95.44 113 PHE B O 1
ATOM 2039 N N . ASP B 1 114 ? -8.469 -15.508 -3.631 1 94.62 114 ASP B N 1
ATOM 2040 C CA . ASP B 1 114 ? -9.078 -15.727 -2.322 1 94.62 114 ASP B CA 1
ATOM 2041 C C . ASP B 1 114 ? -8.281 -15.023 -1.223 1 94.62 114 ASP B C 1
ATOM 2043 O O . ASP B 1 114 ? -8.859 -14.43 -0.313 1 94.62 114 ASP B O 1
ATOM 2047 N N . ASP B 1 115 ? -6.941 -15.078 -1.336 1 94.69 115 ASP B N 1
ATOM 2048 C CA . ASP B 1 115 ? -6.07 -14.422 -0.363 1 94.69 115 ASP B CA 1
ATOM 2049 C C . ASP B 1 115 ? -6.289 -12.914 -0.355 1 94.69 115 ASP B C 1
ATOM 2051 O O . ASP B 1 115 ? -6.289 -12.289 0.706 1 94.69 115 ASP B O 1
ATOM 2055 N N . ALA B 1 116 ? -6.465 -12.352 -1.57 1 96.94 116 ALA B N 1
ATOM 2056 C CA . ALA B 1 116 ? -6.699 -10.914 -1.69 1 96.94 116 ALA B CA 1
ATOM 2057 C C . ALA B 1 116 ? -7.965 -10.5 -0.95 1 96.94 116 ALA B C 1
ATOM 2059 O O . ALA B 1 116 ? -7.969 -9.516 -0.213 1 96.94 116 ALA B O 1
ATOM 2060 N N . LEU B 1 117 ? -9.031 -11.266 -1.146 1 97.56 117 LEU B N 1
ATOM 2061 C CA . LEU B 1 117 ? -10.297 -10.961 -0.491 1 97.56 117 LEU B CA 1
ATOM 2062 C C . LEU B 1 117 ? -10.195 -11.164 1.017 1 97.56 117 LEU B C 1
ATOM 2064 O O . LEU B 1 117 ? -10.766 -10.398 1.794 1 97.56 117 LEU B O 1
ATOM 2068 N N . ASP B 1 118 ? -9.438 -12.172 1.441 1 97 118 ASP B N 1
ATOM 2069 C CA . ASP B 1 118 ? -9.219 -12.422 2.863 1 97 118 ASP B CA 1
ATOM 2070 C C . ASP B 1 118 ? -8.453 -11.266 3.512 1 97 118 ASP B C 1
ATOM 2072 O O . ASP B 1 118 ? -8.82 -10.797 4.59 1 97 118 ASP B O 1
ATOM 2076 N N . VAL B 1 119 ? -7.379 -10.836 2.873 1 97.81 119 VAL B N 1
ATOM 2077 C CA . VAL B 1 119 ? -6.566 -9.734 3.377 1 97.81 119 VAL B CA 1
ATOM 2078 C C . VAL B 1 119 ? -7.41 -8.461 3.461 1 97.81 119 VAL B C 1
ATOM 2080 O O . VAL B 1 119 ? -7.41 -7.777 4.484 1 97.81 119 VAL B O 1
ATOM 2083 N N . LEU B 1 120 ? -8.18 -8.18 2.428 1 98.69 120 LEU B N 1
ATOM 2084 C CA . LEU B 1 120 ? -9.039 -7.004 2.377 1 98.69 120 LEU B CA 1
ATOM 2085 C C . LEU B 1 120 ? -10.047 -7.02 3.521 1 98.69 120 LEU B C 1
ATOM 2087 O O . LEU B 1 120 ? -10.18 -6.031 4.25 1 98.69 120 LEU B O 1
ATOM 2091 N N . SER B 1 121 ? -10.695 -8.164 3.699 1 98.31 121 SER B N 1
ATOM 2092 C CA . SER B 1 121 ? -11.719 -8.289 4.73 1 98.31 121 SER B CA 1
ATOM 2093 C C . SER B 1 121 ? -11.109 -8.219 6.125 1 98.31 121 SER B C 1
ATOM 2095 O O . SER B 1 121 ? -11.68 -7.598 7.027 1 98.31 121 SER B O 1
ATOM 2097 N N . TYR B 1 122 ? -9.969 -8.789 6.273 1 98.25 122 TYR B N 1
ATOM 2098 C CA . TYR B 1 122 ? -9.281 -8.812 7.559 1 98.25 122 TYR B CA 1
ATOM 2099 C C . TYR B 1 122 ? -8.945 -7.395 8.016 1 98.25 122 TYR B C 1
ATOM 2101 O O . TYR B 1 122 ? -9.32 -6.984 9.117 1 98.25 122 TYR B O 1
ATOM 2109 N N . TYR B 1 123 ? -8.312 -6.629 7.152 1 98.62 123 TYR B N 1
ATOM 2110 C CA . TYR B 1 123 ? -7.883 -5.293 7.547 1 98.62 123 TYR B CA 1
ATOM 2111 C C . TYR B 1 123 ? -9.078 -4.352 7.668 1 98.62 123 TYR B C 1
ATOM 2113 O O . TYR B 1 123 ? -9.078 -3.449 8.508 1 98.62 123 TYR B O 1
ATOM 2121 N N . ALA B 1 124 ? -10.078 -4.562 6.801 1 98.69 124 ALA B N 1
ATOM 2122 C CA . ALA B 1 124 ? -11.289 -3.75 6.918 1 98.69 124 ALA B CA 1
ATOM 2123 C C . ALA B 1 124 ? -11.898 -3.877 8.312 1 98.69 124 ALA B C 1
ATOM 2125 O O . ALA B 1 124 ? -12.203 -2.871 8.961 1 98.69 124 ALA B O 1
ATOM 2126 N N . ASP B 1 125 ? -11.992 -5.086 8.742 1 98.44 125 ASP B N 1
ATOM 2127 C CA . ASP B 1 125 ? -12.594 -5.348 10.039 1 98.44 125 ASP B CA 1
ATOM 2128 C C . ASP B 1 125 ? -11.695 -4.871 11.172 1 98.44 125 ASP B C 1
ATOM 2130 O O . ASP B 1 125 ? -12.172 -4.309 12.164 1 98.44 125 ASP B O 1
ATOM 2134 N N . ARG B 1 126 ? -10.5 -5.051 11.047 1 98.19 126 ARG B N 1
ATOM 2135 C CA . ARG B 1 126 ? -9.539 -4.84 12.125 1 98.19 126 ARG B CA 1
ATOM 2136 C C . ARG B 1 126 ? -9.477 -3.367 12.516 1 98.19 126 ARG B C 1
ATOM 2138 O O . ARG B 1 126 ? -9.328 -3.041 13.695 1 98.19 126 ARG B O 1
ATOM 2145 N N . HIS B 1 127 ? -9.57 -2.457 11.531 1 98.5 127 HIS B N 1
ATOM 2146 C CA . HIS B 1 127 ? -9.234 -1.069 11.828 1 98.5 127 HIS B CA 1
ATOM 2147 C C . HIS B 1 127 ? -10.469 -0.177 11.766 1 98.5 127 HIS B C 1
ATOM 2149 O O . HIS B 1 127 ? -10.406 1.004 12.117 1 98.5 127 HIS B O 1
ATOM 2155 N N . TYR B 1 128 ? -11.648 -0.69 11.414 1 98.31 128 TYR B N 1
ATOM 2156 C CA . TYR B 1 128 ? -12.828 0.116 11.117 1 98.31 128 TYR B CA 1
ATOM 2157 C C . TYR B 1 128 ? -13.273 0.895 12.352 1 98.31 128 TYR B C 1
ATOM 2159 O O . TYR B 1 128 ? -13.445 2.115 12.289 1 98.31 128 TYR B O 1
ATOM 2167 N N . ASP B 1 129 ? -13.375 0.163 13.5 1 97.5 129 ASP B N 1
ATOM 2168 C CA . ASP B 1 129 ? -13.93 0.805 14.68 1 97.5 129 ASP B CA 1
ATOM 2169 C C . ASP B 1 129 ? -13.016 1.923 15.18 1 97.5 129 ASP B C 1
ATOM 2171 O O . ASP B 1 129 ? -13.492 3.002 15.547 1 97.5 129 ASP B O 1
ATOM 2175 N N . GLU B 1 130 ? -11.773 1.637 15.234 1 97.88 130 GLU B N 1
ATOM 2176 C CA . GLU B 1 130 ? -10.812 2.645 15.672 1 97.88 130 GLU B CA 1
ATOM 2177 C C . GLU B 1 130 ? -10.891 3.895 14.797 1 97.88 130 GLU B C 1
ATOM 2179 O O . GLU B 1 130 ? -10.953 5.012 15.312 1 97.88 130 GLU B O 1
ATOM 2184 N N . LEU B 1 131 ? -10.883 3.699 13.461 1 98.25 131 LEU B N 1
ATOM 2185 C CA . LEU B 1 131 ? -10.82 4.82 12.531 1 98.25 131 LEU B CA 1
ATOM 2186 C C . LEU B 1 131 ? -12.133 5.594 12.516 1 98.25 131 LEU B C 1
ATOM 2188 O O . LEU B 1 131 ? -12.133 6.82 12.383 1 98.25 131 LEU B O 1
ATOM 2192 N N . ARG B 1 132 ? -13.203 4.887 12.688 1 97.06 132 ARG B N 1
ATOM 2193 C CA . ARG B 1 132 ? -14.508 5.543 12.797 1 97.06 132 ARG B CA 1
ATOM 2194 C C . ARG B 1 132 ? -14.562 6.445 14.023 1 97.06 132 ARG B C 1
ATOM 2196 O O . ARG B 1 132 ? -15.078 7.562 13.953 1 97.06 132 ARG B O 1
ATOM 2203 N N . LYS B 1 133 ? -14.086 5.949 15.156 1 96.56 133 LYS B N 1
ATOM 2204 C CA . LYS B 1 133 ? -14.055 6.738 16.391 1 96.56 133 LYS B CA 1
ATOM 2205 C C . LYS B 1 133 ? -13.195 7.988 16.203 1 96.56 133 LYS B C 1
ATOM 2207 O O . LYS B 1 133 ? -13.547 9.062 16.688 1 96.56 133 LYS B O 1
ATOM 2212 N N . LEU B 1 134 ? -12.094 7.82 15.523 1 96.25 134 LEU B N 1
ATOM 2213 C CA . LEU B 1 134 ? -11.211 8.945 15.25 1 96.25 134 LEU B CA 1
ATOM 2214 C C . LEU B 1 134 ? -11.93 10.031 14.453 1 96.25 134 LEU B C 1
ATOM 2216 O O . LEU B 1 134 ? -11.781 11.219 14.727 1 96.25 134 LEU B O 1
ATOM 2220 N N . CYS B 1 135 ? -12.727 9.688 13.539 1 95.12 135 CYS B N 1
ATOM 2221 C CA . CYS B 1 135 ? -13.461 10.617 12.688 1 95.12 135 CYS B CA 1
ATOM 2222 C C . CYS B 1 135 ? -14.555 11.328 13.477 1 95.12 135 CYS B C 1
ATOM 2224 O O . CYS B 1 135 ? -14.898 12.469 13.172 1 95.12 135 CYS B O 1
ATOM 2226 N N . ALA B 1 136 ? -15.188 10.633 14.453 1 90.06 136 ALA B N 1
ATOM 2227 C CA . ALA B 1 136 ? -16.266 11.203 15.258 1 90.06 136 ALA B CA 1
ATOM 2228 C C . ALA B 1 136 ? -15.719 12.219 16.266 1 90.06 136 ALA B C 1
ATOM 2230 O O . ALA B 1 136 ? -16.469 13.055 16.766 1 90.06 136 ALA B O 1
ATOM 2231 N N . GLY B 1 137 ? -14.508 12.523 16.297 1 75.5 137 GLY B N 1
ATOM 2232 C CA . GLY B 1 137 ? -13.891 13.484 17.203 1 75.5 137 GLY B CA 1
ATOM 2233 C C . GLY B 1 137 ? -13.68 12.938 18.594 1 75.5 137 GLY B C 1
ATOM 2234 O O . GLY B 1 137 ? -14.289 11.93 18.984 1 75.5 137 GLY B O 1
ATOM 2235 N N . SER B 1 138 ? -12.375 12.992 19.266 1 54.06 138 SER B N 1
ATOM 2236 C CA . SER B 1 138 ? -12.047 12.68 20.641 1 54.06 138 SER B CA 1
ATOM 2237 C C . SER B 1 138 ? -13.07 13.289 21.609 1 54.06 138 SER B C 1
ATOM 2239 O O . SER B 1 138 ? -12.812 14.328 22.219 1 54.06 138 SER B O 1
ATOM 2241 N N . ASP B 1 139 ? -14.086 13.953 21.312 1 46.06 139 ASP B N 1
ATOM 2242 C CA . ASP B 1 139 ? -14.891 14.586 22.359 1 46.06 139 ASP B CA 1
ATOM 2243 C C . ASP B 1 139 ? -15.156 13.617 23.516 1 46.06 139 ASP B C 1
ATOM 2245 O O . ASP B 1 139 ? -15.688 14.016 24.547 1 46.06 139 ASP B O 1
ATOM 2249 N N . ALA B 1 140 ? -15.188 12.398 23.484 1 43.75 140 ALA B N 1
ATOM 2250 C CA . ALA B 1 140 ? -15.609 11.641 24.656 1 43.75 140 ALA B CA 1
ATOM 2251 C C . ALA B 1 140 ? -14.578 11.734 25.766 1 43.75 140 ALA B C 1
ATOM 2253 O O . ALA B 1 140 ? -14.789 11.227 26.875 1 43.75 140 ALA B O 1
ATOM 2254 N N . ILE B 1 141 ? -13.258 11.922 25.672 1 40.28 141 ILE B N 1
ATOM 2255 C CA . ILE B 1 141 ? -12.398 11.805 26.844 1 40.28 141 ILE B CA 1
ATOM 2256 C C . ILE B 1 141 ? -12.656 12.977 27.781 1 40.28 141 ILE B C 1
ATOM 2258 O O . ILE B 1 141 ? -12.508 12.844 29 1 40.28 141 ILE B O 1
ATOM 2262 N N . GLY B 1 142 ? -12.648 14.344 27.375 1 35.5 142 GLY B N 1
ATOM 2263 C CA . GLY B 1 142 ? -12.562 15.352 28.422 1 35.5 142 GLY B CA 1
ATOM 2264 C C . GLY B 1 142 ? -13.789 15.391 29.312 1 35.5 142 GLY B C 1
ATOM 2265 O O . GLY B 1 142 ? -13.773 16.047 30.359 1 35.5 142 GLY B O 1
ATOM 2266 N N . ARG B 1 143 ? -15.008 15.258 28.828 1 35.78 143 ARG B N 1
ATOM 2267 C CA . ARG B 1 143 ? -16.031 15.812 29.719 1 35.78 143 ARG B CA 1
ATOM 2268 C C . ARG B 1 143 ? -16.203 14.938 30.953 1 35.78 143 ARG B C 1
ATOM 2270 O O . ARG B 1 143 ? -17.156 15.133 31.719 1 35.78 143 ARG B O 1
ATOM 2277 N N . THR B 1 144 ? -15.445 13.812 31.016 1 35.31 144 THR B N 1
ATOM 2278 C CA . THR B 1 144 ? -15.75 13.188 32.312 1 35.31 144 THR B CA 1
ATOM 2279 C C . THR B 1 144 ? -15.031 13.914 33.438 1 35.31 144 THR B C 1
ATOM 2281 O O . THR B 1 144 ? -14.992 13.422 34.562 1 35.31 144 THR B O 1
ATOM 2284 N N . GLY B 1 145 ? -14.297 15.109 33.156 1 27.47 145 GLY B N 1
ATOM 2285 C CA . GLY B 1 145 ? -13.758 15.75 34.344 1 27.47 145 GLY B CA 1
ATOM 2286 C C . GLY B 1 145 ? -14.836 16.219 35.312 1 27.47 145 GLY B C 1
ATOM 2287 O O . GLY B 1 145 ? -14.539 16.625 36.438 1 27.47 145 GLY B O 1
ATOM 2288 N N . VAL B 1 146 ? -16.109 16.422 35.062 1 25.22 146 VAL B N 1
ATOM 2289 C CA . VAL B 1 146 ? -16.812 16.906 36.219 1 25.22 146 VAL B CA 1
ATOM 2290 C C . VAL B 1 146 ? -16.953 15.789 37.25 1 25.22 146 VAL B C 1
ATOM 2292 O O . VAL B 1 146 ? -17.094 14.617 36.906 1 25.22 146 VAL B O 1
#

Solvent-accessible surface area (backbone atoms only — not comparable to full-atom values): 16144 Å² total; per-residue (Å²): 126,80,83,58,80,71,43,63,68,50,51,50,48,52,36,49,74,69,68,35,58,77,43,78,79,47,91,46,31,33,38,35,55,49,78,49,90,89,48,74,45,56,30,34,44,29,59,43,95,89,49,29,36,37,40,33,27,72,65,64,40,75,56,43,87,52,63,68,47,30,46,53,50,41,51,48,44,25,41,50,29,66,71,37,83,63,37,40,53,21,26,50,96,86,46,26,28,30,42,34,28,60,41,49,41,93,70,45,44,72,70,52,49,53,49,47,54,49,54,50,52,50,53,51,50,71,46,43,65,63,53,52,48,52,58,73,46,81,66,76,70,66,74,65,74,115,124,81,84,58,79,71,44,63,67,49,52,50,51,52,36,50,75,69,70,35,58,76,41,78,79,48,90,46,31,32,38,35,56,47,78,50,91,89,48,73,45,55,30,35,44,31,59,43,94,90,48,28,36,37,39,34,26,72,66,63,41,75,57,45,87,50,62,68,49,31,45,53,49,42,51,48,43,26,43,50,29,65,71,38,82,64,35,42,53,21,25,51,97,84,46,26,28,29,42,36,28,62,42,48,40,94,71,44,45,71,69,51,50,53,46,45,54,50,52,50,52,49,54,51,49,71,46,45,65,64,53,51,46,52,58,72,46,79,65,75,71,66,73,67,73,114

InterPro domains:
  IPR019660 Putative sensory transduction regulator YbjN [PF10722] (8-132)

Organism: NCBI:txid927083

Secondary structure (DSSP, 8-state):
-------HHHHHHHHHHTT---EEEETTEEEEEEE-SS-EEEEEEEEETTTEEEEEEEEEEPPPSSHHHHHHHHHHHHHHHTT-TTEEEEE-TT--EEEEEEEEGGG--HHHHHHHHHHHHHHHHHHHHHHHHHHH-S-TTGGGG-/-------HHHHHHHHHHTT---EEEETTEEEEEEE-SS-EEEEEEEEETTTEEEEEEEEEEPPPSSHHHHHHHHHHHHHHHTT-TTEEEEE-TT--EEEEEEEEGGG--HHHHHHHHHHHHHHHHHHHHHHHHHHH-S-TTGGGG-

Radius of gyration: 20.31 Å; Cα contacts (8 Å, |Δi|>4): 484; chains: 2; bounding box: 48×68×55 Å